Protein AF-A0A969NAQ7-F1 (afdb_monomer)

Mean predicted aligned error: 9.36 Å

Secondary structure (DSSP, 8-state):
-HHHHHHHHHHHHHHHHHHHHHHHHHHHHHHHHTTSS-HHHHHHHHHHHHHHTTT-TTHHHHHHHHHHHHHHHHHHHHHHHHHHHHHHHHHHHHHHHHHHHHHHHHHHHSTTTGGG--HHHHHHHHHHHHHHHHHHHHHHHHHHHHH-GGGHHHHHHHHHHHHHHHHHHHHHHTTSTTTHHHHHHHHHHHHHHHHHHHHHHHHHHHHHHHHHHHHHHHHHHHHHHHHHHHHHHHHHHHHHHHHHHHHHHHHHHHHHHHHHHHHHHHHHHHHHHT--

Sequence (276 aa):
LTNKLNQNVENILSTNSKISLVRNITLDIKDYFSGEQNFESVKSDYQHLLDSLEGYENLNELKKIWKDVEKYEEISKANSEIVKEVMDLTDNSILQSNTYITDVSQKLANPATKNSVSTLERLVIIGANINTSANYQIKVLFYRLISDLTTKDVLISFLDKSIQNATTDVERLKNTPFAQLPVIALESNKRIKELATNFIANINETHSIHRDVRNDVSDFILQLNDDNIQSITDNNSALKTYISILLVILIIASVFLVMVNITVSNSITKAFLWSY

pLDDT: mean 87.95, std 10.16, range [47.84, 98.75]

Radius of gyration: 40.29 Å; Cα contacts (8 Å, |Δi|>4): 151; chains: 1; bounding box: 79×33×143 Å

Foldseek 3Di:
DVVLVVVLVVLVVLLVVLLVLLVVLLVQLVCVLVVNHPPVVSVVSLVVSCVSCPPPPPCVLVVVLVVLSVVLVVLVVLLVVLLVLLLVLLVVLLVVLVVLLVVLVVLCPDPVRVVVQDPVSVVVNVVSVVSNVLSVVLNVLLVCCVVDVVSLVVNLVSLVVQLVVLVVVLVVCVPHPCNVSSVSSNVSSVSNNVSSVSSSVSVVSSVVSVVSSVVSSVVVSVVSVVVSVVSVVVSVVVVVVVVVVVVVVVVVVVVVVVVVVVVVVVVVVVVVVVVD

Solvent-accessible surface area (backbone atoms only — not comparable to full-atom values): 14572 Å² total; per-residue (Å²): 112,68,69,61,53,52,51,51,53,52,51,52,53,50,49,53,50,51,53,50,51,55,51,49,50,51,49,43,51,51,34,32,77,69,67,77,43,55,70,70,58,44,51,51,54,47,49,54,48,52,65,76,44,67,89,53,90,74,54,62,62,58,53,50,44,49,51,46,54,54,50,43,51,55,48,52,52,53,43,54,51,44,53,50,51,46,51,52,50,33,51,52,52,32,50,55,24,51,52,53,40,48,54,53,50,52,34,56,71,34,83,93,40,31,86,73,61,49,73,63,60,59,52,46,40,56,53,28,52,51,50,30,54,48,34,53,49,48,52,54,39,51,58,43,31,77,79,36,70,83,40,46,64,61,42,54,53,52,37,52,52,51,32,53,50,21,53,52,41,27,69,75,26,60,93,44,100,58,24,62,59,28,47,55,52,26,54,47,37,48,51,44,47,51,45,52,51,51,45,54,51,47,55,54,50,47,55,48,42,58,49,49,41,52,49,53,52,51,53,50,52,49,50,56,50,50,55,49,52,48,54,51,48,57,54,46,53,53,50,53,51,52,52,52,52,52,52,52,51,51,52,52,52,51,53,49,52,52,52,50,51,52,52,52,53,51,50,52,52,53,54,54,66,70,75,110

Nearest PDB structures (foldseek):
  2yfb-assembly1_A  TM=5.208E-01  e=1.974E-03  Pseudomonas putida KT2440
  6ixf-assembly1_A  TM=3.237E-01  e=3.972E-01  Homo sapiens
  6ixe-assembly1_A  TM=2.599E-01  e=8.475E-01  Homo sapiens

Structure (mmCIF, N/CA/C/O backbone):
data_AF-A0A969NAQ7-F1
#
_entry.id   AF-A0A969NAQ7-F1
#
loop_
_atom_site.group_PDB
_atom_site.id
_atom_site.type_symbol
_atom_site.label_atom_id
_atom_site.label_alt_id
_atom_site.label_comp_id
_atom_site.label_asym_id
_atom_site.label_entity_id
_atom_site.label_seq_id
_atom_site.pdbx_PDB_ins_code
_atom_site.Cartn_x
_atom_site.Cartn_y
_atom_site.Cartn_z
_atom_site.occupancy
_atom_site.B_iso_or_equiv
_atom_site.auth_seq_id
_atom_site.auth_comp_id
_atom_site.auth_asym_id
_atom_site.auth_atom_id
_atom_site.pdbx_PDB_model_num
ATOM 1 N N . LEU A 1 1 ? 31.034 1.123 -49.992 1.00 61.66 1 LEU A N 1
ATOM 2 C CA . LEU A 1 1 ? 29.614 1.532 -49.899 1.00 61.66 1 LEU A CA 1
ATOM 3 C C . LEU A 1 1 ? 28.775 0.437 -49.235 1.00 61.66 1 LEU A C 1
ATOM 5 O O . LEU A 1 1 ? 28.180 0.712 -48.206 1.00 61.66 1 LEU A O 1
ATOM 9 N N . THR A 1 2 ? 28.819 -0.801 -49.743 1.00 70.94 2 THR A N 1
ATOM 10 C CA . THR A 1 2 ? 28.065 -1.965 -49.230 1.00 70.94 2 THR A CA 1
ATOM 11 C C . THR A 1 2 ? 28.271 -2.239 -47.735 1.00 70.94 2 THR A C 1
ATOM 13 O O . THR A 1 2 ? 27.292 -2.354 -47.014 1.00 70.94 2 THR A O 1
ATOM 16 N N . ASN A 1 3 ? 29.513 -2.220 -47.230 1.00 74.44 3 ASN A N 1
ATOM 17 C CA . ASN A 1 3 ? 29.773 -2.472 -45.801 1.00 74.44 3 ASN A CA 1
ATOM 18 C C . ASN A 1 3 ? 29.149 -1.419 -44.868 1.00 74.44 3 ASN A C 1
ATOM 20 O O . ASN A 1 3 ? 28.628 -1.779 -43.823 1.00 74.44 3 ASN A O 1
ATOM 24 N N . LYS A 1 4 ? 29.143 -0.134 -45.256 1.00 69.31 4 LYS A N 1
ATOM 25 C CA . LYS A 1 4 ? 28.512 0.938 -44.459 1.00 69.31 4 LYS A CA 1
ATOM 26 C C . LYS A 1 4 ? 26.984 0.859 -44.503 1.00 69.31 4 LYS A C 1
ATOM 28 O O . LYS A 1 4 ? 26.329 1.137 -43.510 1.00 69.31 4 LYS A O 1
ATOM 33 N N . LEU A 1 5 ? 26.418 0.465 -45.646 1.00 69.62 5 LEU A N 1
ATOM 34 C CA . LEU A 1 5 ? 24.974 0.265 -45.777 1.00 69.62 5 LEU A CA 1
ATOM 35 C C . LEU A 1 5 ? 24.499 -0.915 -44.914 1.00 69.62 5 LEU A C 1
ATOM 37 O O . LEU A 1 5 ? 23.508 -0.782 -44.204 1.00 69.62 5 LEU A O 1
ATOM 41 N N . ASN A 1 6 ? 25.239 -2.028 -44.931 1.00 75.25 6 ASN A N 1
ATOM 42 C CA . ASN A 1 6 ? 24.950 -3.193 -44.093 1.00 75.25 6 ASN A CA 1
ATOM 43 C C . ASN A 1 6 ? 25.049 -2.842 -42.604 1.00 75.25 6 ASN A C 1
ATOM 45 O O . ASN A 1 6 ? 24.130 -3.143 -41.852 1.00 75.25 6 ASN A O 1
ATOM 49 N N . GLN A 1 7 ? 26.089 -2.102 -42.209 1.00 75.06 7 GLN A N 1
ATOM 50 C CA . GLN A 1 7 ? 26.257 -1.625 -40.835 1.00 75.06 7 GLN A CA 1
ATOM 51 C C . GLN A 1 7 ? 25.093 -0.726 -40.376 1.00 75.06 7 GLN A C 1
ATOM 53 O O . GLN A 1 7 ? 24.630 -0.846 -39.246 1.00 75.06 7 GLN A O 1
ATOM 58 N N . ASN A 1 8 ? 24.559 0.137 -41.249 1.00 71.44 8 ASN A N 1
ATOM 59 C CA . ASN A 1 8 ? 23.384 0.955 -40.923 1.00 71.44 8 ASN A CA 1
ATOM 60 C C . ASN A 1 8 ? 22.125 0.112 -40.701 1.00 71.44 8 ASN A C 1
ATOM 62 O O . ASN A 1 8 ? 21.364 0.383 -39.774 1.00 71.44 8 ASN A O 1
ATOM 66 N N . VAL A 1 9 ? 21.889 -0.892 -41.551 1.00 75.38 9 VAL A N 1
ATOM 67 C CA . VAL A 1 9 ? 20.737 -1.795 -41.408 1.00 75.38 9 VAL A CA 1
ATOM 68 C C . VAL A 1 9 ? 20.849 -2.600 -40.113 1.00 75.38 9 VAL A C 1
ATOM 70 O O . VAL A 1 9 ? 19.874 -2.691 -39.373 1.00 75.38 9 VAL A O 1
ATOM 73 N N . GLU A 1 10 ? 22.036 -3.122 -39.801 1.00 79.81 10 GLU A N 1
ATOM 74 C CA . GLU A 1 10 ? 22.308 -3.840 -38.549 1.00 79.81 10 GLU A CA 1
ATOM 75 C C . GLU A 1 10 ? 22.090 -2.952 -37.316 1.00 79.81 10 GLU A C 1
ATOM 77 O O . GLU A 1 10 ? 21.427 -3.377 -36.369 1.00 79.81 10 GLU A O 1
ATOM 82 N N . ASN A 1 11 ? 22.551 -1.697 -37.350 1.00 75.69 11 ASN A N 1
ATOM 83 C CA . ASN A 1 11 ? 22.323 -0.734 -36.271 1.00 75.69 11 ASN A CA 1
ATOM 84 C C . ASN A 1 11 ? 20.827 -0.453 -36.057 1.00 75.69 11 ASN A C 1
ATOM 86 O O . ASN A 1 11 ? 20.360 -0.489 -34.922 1.00 75.69 11 ASN A O 1
ATOM 90 N N . ILE A 1 12 ? 20.056 -0.237 -37.131 1.00 75.88 12 ILE A N 1
ATOM 91 C CA . ILE A 1 12 ? 18.604 0.005 -37.043 1.00 75.88 12 ILE A CA 1
ATOM 92 C C . ILE A 1 12 ? 17.878 -1.207 -36.449 1.00 75.88 12 ILE A C 1
ATOM 94 O O . ILE A 1 12 ? 17.019 -1.050 -35.580 1.00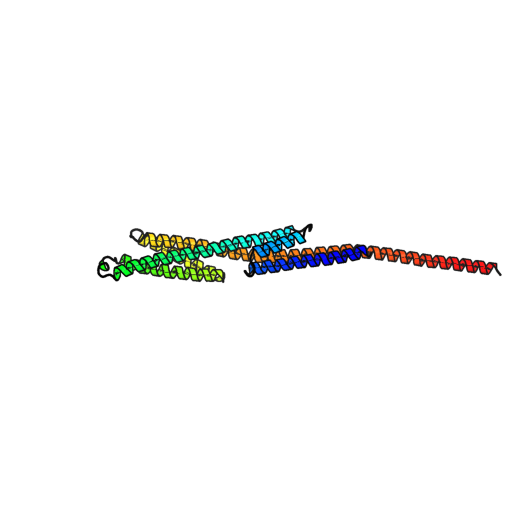 75.88 12 ILE A O 1
ATOM 98 N N . LEU A 1 13 ? 18.206 -2.416 -36.915 1.00 78.94 13 LEU A N 1
ATOM 99 C CA . LEU A 1 13 ? 17.599 -3.649 -36.409 1.00 78.94 13 LEU A CA 1
ATOM 100 C C . LEU A 1 13 ? 17.937 -3.870 -34.930 1.00 78.94 13 LEU A C 1
ATOM 102 O O . LEU A 1 13 ? 17.046 -4.199 -34.147 1.00 78.94 13 LEU A O 1
ATOM 106 N N . SER A 1 14 ? 19.190 -3.623 -34.541 1.00 81.19 14 SER A N 1
ATOM 107 C CA . SER A 1 14 ? 19.638 -3.693 -33.150 1.00 81.19 14 SER A CA 1
ATOM 108 C C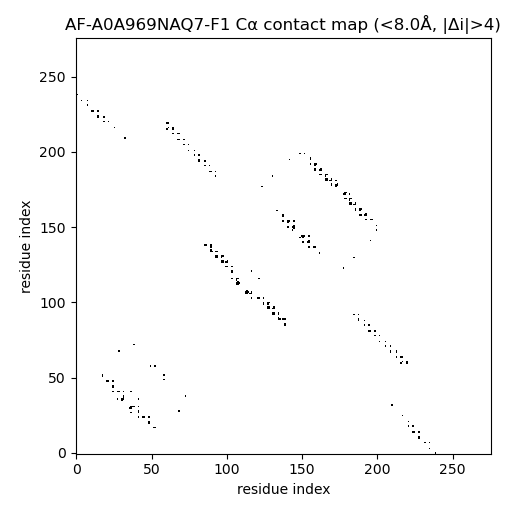 . SER A 1 14 ? 18.878 -2.702 -32.264 1.00 81.19 14 SER A C 1
ATOM 110 O O . SER A 1 14 ? 18.281 -3.108 -31.269 1.00 81.19 14 SER A O 1
ATOM 112 N N . THR A 1 15 ? 18.792 -1.424 -32.648 1.00 78.62 15 THR A N 1
ATOM 113 C CA . THR A 1 15 ? 18.071 -0.411 -31.861 1.00 78.62 15 THR A CA 1
ATOM 114 C C . THR A 1 15 ? 16.578 -0.715 -31.751 1.00 78.62 15 THR A C 1
ATOM 116 O O . THR A 1 15 ? 16.016 -0.630 -30.661 1.00 78.62 15 THR A O 1
ATOM 119 N N . ASN A 1 16 ? 15.929 -1.150 -32.835 1.00 80.56 16 ASN A N 1
ATOM 120 C CA . ASN A 1 16 ? 14.521 -1.552 -32.788 1.00 80.56 16 ASN A CA 1
ATOM 121 C C . ASN A 1 16 ? 14.292 -2.746 -31.852 1.00 80.56 16 ASN A C 1
ATOM 123 O O . ASN A 1 16 ? 13.307 -2.763 -31.114 1.00 80.56 16 ASN A O 1
ATOM 127 N N . SER A 1 17 ? 15.212 -3.717 -31.843 1.00 85.19 17 SER A N 1
ATOM 128 C CA . SER A 1 17 ? 15.178 -4.830 -30.892 1.00 85.19 17 SER A CA 1
ATOM 129 C C . SER A 1 17 ? 15.286 -4.328 -29.450 1.00 85.19 17 SER A C 1
ATOM 131 O O . SER A 1 17 ? 14.475 -4.710 -28.610 1.00 85.19 17 SER A O 1
ATOM 133 N N . LYS A 1 18 ? 16.223 -3.414 -29.164 1.00 83.31 18 LYS A N 1
ATOM 134 C CA . LYS A 1 18 ? 16.395 -2.808 -27.831 1.00 83.31 18 LYS A CA 1
ATOM 135 C C . LYS A 1 18 ? 15.148 -2.049 -27.378 1.00 83.31 18 LYS A C 1
ATOM 137 O O . LYS A 1 18 ? 14.664 -2.278 -26.276 1.00 83.31 18 LYS A O 1
ATOM 142 N N . ILE A 1 19 ? 14.577 -1.213 -28.248 1.00 82.19 19 ILE A N 1
ATOM 143 C CA . ILE A 1 19 ? 13.323 -0.494 -27.977 1.00 82.19 19 ILE A CA 1
ATOM 144 C C . ILE A 1 19 ? 12.187 -1.481 -27.682 1.00 82.19 19 ILE A C 1
ATOM 146 O O . ILE A 1 19 ? 11.386 -1.238 -26.782 1.00 82.19 19 ILE A O 1
ATOM 150 N N . SER A 1 20 ? 12.104 -2.595 -28.415 1.00 85.19 20 SER A N 1
ATOM 151 C CA . SER A 1 20 ? 11.091 -3.622 -28.157 1.00 85.19 20 SER A CA 1
ATOM 152 C C . SER A 1 20 ? 11.262 -4.266 -26.781 1.00 85.19 20 SER A C 1
ATOM 154 O O . SER A 1 20 ? 10.270 -4.437 -26.081 1.00 85.19 20 SER A O 1
ATOM 156 N N . LEU A 1 21 ? 12.492 -4.590 -26.375 1.00 86.00 21 LEU A N 1
ATOM 157 C CA . LEU A 1 21 ? 12.766 -5.160 -25.051 1.00 86.00 21 LEU A CA 1
ATOM 158 C C . LEU A 1 21 ? 12.404 -4.176 -23.929 1.00 86.00 21 LEU A C 1
ATOM 160 O O . LEU A 1 21 ? 11.748 -4.555 -22.964 1.00 86.00 21 LEU A O 1
ATOM 164 N N . VAL A 1 22 ? 12.749 -2.896 -24.096 1.00 84.94 22 VAL A N 1
ATOM 165 C CA . VAL A 1 22 ? 12.389 -1.823 -23.152 1.00 84.94 22 VAL A CA 1
ATOM 166 C C . VAL A 1 22 ? 10.870 -1.658 -23.047 1.00 84.94 22 VAL A C 1
ATOM 168 O O . VAL A 1 22 ? 10.326 -1.486 -21.958 1.00 84.94 22 VAL A O 1
ATOM 171 N N . ARG A 1 23 ? 10.150 -1.735 -24.170 1.00 84.06 23 ARG A N 1
ATOM 172 C CA . ARG A 1 23 ? 8.681 -1.685 -24.166 1.00 84.06 23 ARG A CA 1
ATOM 173 C C . ARG A 1 23 ? 8.068 -2.883 -23.456 1.00 84.06 23 ARG A C 1
ATOM 175 O O . ARG A 1 23 ? 7.105 -2.688 -22.725 1.00 84.06 23 ARG A O 1
ATOM 182 N N . ASN A 1 24 ? 8.618 -4.079 -23.647 1.00 87.50 24 ASN A N 1
ATOM 183 C CA . ASN A 1 24 ? 8.127 -5.277 -22.972 1.00 87.50 24 ASN A CA 1
ATOM 184 C C . ASN A 1 24 ? 8.288 -5.148 -21.454 1.00 87.50 24 ASN A C 1
ATOM 186 O O . ASN A 1 24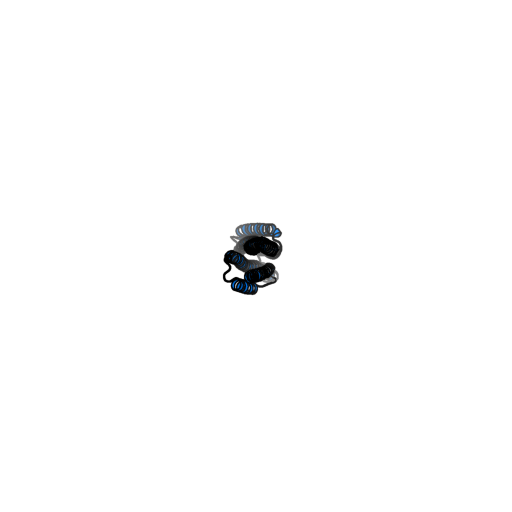 ? 7.283 -5.213 -20.758 1.00 87.50 24 ASN A O 1
ATOM 190 N N . ILE A 1 25 ? 9.481 -4.789 -20.955 1.00 87.44 25 ILE A N 1
ATOM 191 C CA . ILE A 1 25 ? 9.660 -4.609 -19.504 1.00 87.44 25 ILE A CA 1
ATOM 192 C C . ILE A 1 25 ? 8.763 -3.499 -18.941 1.00 87.44 25 ILE A C 1
ATOM 194 O O . ILE A 1 25 ? 8.335 -3.551 -17.796 1.00 87.44 25 ILE A O 1
ATOM 198 N N . THR A 1 26 ? 8.448 -2.479 -19.744 1.00 85.88 26 THR A N 1
ATOM 199 C CA . THR A 1 26 ? 7.529 -1.408 -19.335 1.00 85.88 26 THR A CA 1
ATOM 200 C C . THR A 1 26 ? 6.116 -1.940 -19.121 1.00 85.88 26 THR A C 1
ATOM 202 O O . THR A 1 26 ? 5.427 -1.496 -18.201 1.00 85.88 26 THR A O 1
ATOM 205 N N . LEU A 1 27 ? 5.671 -2.861 -19.980 1.00 85.69 27 LEU A N 1
ATOM 206 C CA . LEU A 1 27 ? 4.389 -3.539 -19.816 1.00 85.69 27 LEU A CA 1
ATOM 207 C C . LEU A 1 27 ? 4.418 -4.416 -18.564 1.00 85.69 27 LEU A C 1
ATOM 209 O O . LEU A 1 27 ? 3.531 -4.267 -17.734 1.00 85.69 27 LEU A O 1
ATOM 213 N N . ASP A 1 28 ? 5.484 -5.189 -18.358 1.00 88.75 28 ASP A N 1
ATOM 214 C CA . ASP A 1 28 ? 5.632 -6.051 -17.179 1.00 88.75 28 ASP A CA 1
ATOM 215 C C . ASP A 1 28 ? 5.633 -5.235 -15.869 1.00 88.75 28 ASP A C 1
ATOM 217 O O . ASP A 1 28 ? 4.947 -5.572 -14.904 1.00 88.75 28 ASP A O 1
ATOM 221 N N . ILE A 1 29 ? 6.335 -4.093 -15.838 1.00 89.25 29 ILE A N 1
ATOM 222 C CA . ILE A 1 29 ? 6.318 -3.158 -14.700 1.00 89.25 29 ILE A CA 1
ATOM 223 C C . ILE A 1 29 ? 4.910 -2.598 -14.476 1.00 89.25 29 ILE A C 1
ATOM 225 O O . ILE A 1 29 ? 4.447 -2.524 -13.337 1.00 89.25 29 ILE A O 1
ATOM 229 N N . LYS A 1 30 ? 4.209 -2.201 -15.545 1.00 89.25 30 LYS A N 1
ATOM 230 C CA . LYS A 1 30 ? 2.833 -1.693 -15.454 1.00 89.25 30 LYS A CA 1
ATOM 231 C C . LYS A 1 30 ? 1.878 -2.761 -14.914 1.00 89.25 30 LYS A C 1
ATOM 233 O O . LYS A 1 30 ? 0.993 -2.439 -14.115 1.00 89.25 30 LYS A O 1
ATOM 238 N N . ASP A 1 31 ? 2.034 -3.997 -15.356 1.00 90.06 31 ASP A N 1
ATOM 239 C CA . ASP A 1 31 ? 1.171 -5.106 -14.973 1.00 90.06 31 ASP A CA 1
ATOM 240 C C . ASP A 1 31 ? 1.472 -5.526 -13.523 1.00 90.06 31 ASP A C 1
ATOM 242 O O . ASP A 1 31 ? 0.549 -5.728 -12.734 1.00 90.06 31 ASP A O 1
ATOM 246 N N . TYR A 1 32 ? 2.736 -5.482 -13.089 1.00 93.81 32 TYR A N 1
ATOM 247 C CA . TYR A 1 32 ? 3.116 -5.608 -11.676 1.00 93.81 32 TYR A CA 1
ATOM 248 C C . TYR A 1 32 ? 2.543 -4.494 -10.789 1.00 93.81 32 TYR A C 1
ATOM 250 O O . TYR A 1 32 ? 1.947 -4.780 -9.751 1.00 93.81 32 TYR A O 1
ATOM 258 N N . PHE A 1 33 ? 2.631 -3.232 -11.210 1.00 90.69 33 PHE A N 1
ATOM 259 C CA . PHE A 1 33 ? 1.992 -2.103 -10.521 1.00 90.69 33 PHE A CA 1
ATOM 260 C C . PHE A 1 33 ? 0.468 -2.250 -10.414 1.00 90.69 33 PHE A C 1
ATOM 262 O O . PHE A 1 33 ? -0.144 -1.741 -9.476 1.00 90.69 33 PHE A O 1
ATOM 269 N N . SER A 1 34 ? -0.149 -2.975 -11.347 1.00 90.12 34 SER A N 1
ATOM 270 C CA . SER A 1 34 ? -1.582 -3.290 -11.334 1.00 90.12 34 SER A CA 1
ATOM 271 C C . SER A 1 34 ? -1.912 -4.554 -10.520 1.00 90.12 34 SER A C 1
ATOM 273 O O . SER A 1 34 ? -3.084 -4.875 -10.336 1.00 90.12 34 SER A O 1
ATOM 275 N N . GLY A 1 35 ? -0.896 -5.260 -10.010 1.00 90.69 35 GLY A N 1
ATOM 276 C CA . GLY A 1 35 ? -1.034 -6.519 -9.274 1.00 90.69 35 GLY A CA 1
ATOM 277 C C . GLY A 1 35 ? -1.283 -7.750 -10.155 1.00 90.69 35 GLY A C 1
ATOM 278 O O . GLY A 1 35 ? -1.634 -8.806 -9.633 1.00 90.69 35 GLY A O 1
ATOM 279 N N . GLU A 1 36 ? -1.121 -7.632 -11.474 1.00 92.62 36 GLU A N 1
ATOM 280 C CA . GLU A 1 36 ? -1.332 -8.712 -12.450 1.00 92.62 36 GLU A CA 1
ATOM 281 C C . GLU A 1 36 ? -0.094 -9.613 -12.601 1.00 92.62 36 GLU A C 1
ATOM 283 O O . GLU A 1 36 ? -0.206 -10.772 -13.003 1.00 92.62 36 GLU A O 1
ATOM 288 N N . GLN A 1 37 ? 1.079 -9.108 -12.213 1.00 91.50 37 GLN A N 1
ATOM 289 C CA . GLN A 1 37 ? 2.354 -9.825 -12.226 1.00 91.50 37 GLN A CA 1
ATOM 290 C C . GLN A 1 37 ? 3.036 -9.738 -10.854 1.00 91.50 37 GLN A C 1
ATOM 292 O O . GLN A 1 37 ? 2.753 -8.842 -10.064 1.00 91.50 37 GLN A O 1
ATOM 297 N N . ASN A 1 38 ? 3.927 -10.685 -10.543 1.00 95.75 38 ASN A N 1
ATOM 298 C CA . ASN A 1 38 ? 4.710 -10.664 -9.305 1.00 95.75 38 ASN A CA 1
ATOM 299 C C . ASN A 1 38 ? 6.098 -10.036 -9.519 1.00 95.75 38 ASN A C 1
ATOM 301 O O . ASN A 1 38 ? 6.660 -10.114 -10.612 1.00 95.75 38 ASN A O 1
ATOM 305 N N . PHE A 1 39 ? 6.660 -9.471 -8.449 1.00 95.69 39 PHE A N 1
ATOM 306 C CA . PHE A 1 39 ? 7.939 -8.757 -8.476 1.00 95.69 39 PHE A CA 1
ATOM 307 C C . PHE A 1 39 ? 9.111 -9.608 -8.989 1.00 95.69 39 PHE A C 1
ATOM 309 O O . PHE A 1 39 ? 9.916 -9.127 -9.782 1.00 95.69 39 PHE A O 1
ATOM 316 N N . GLU A 1 40 ? 9.203 -10.878 -8.582 1.00 97.00 40 GLU A N 1
ATOM 317 C CA . GLU A 1 40 ? 10.321 -11.750 -8.975 1.00 97.00 40 GLU A CA 1
ATOM 318 C C . GLU A 1 40 ? 10.332 -12.044 -10.481 1.00 97.00 40 GLU A C 1
ATOM 320 O O . GLU A 1 40 ? 11.402 -12.121 -11.081 1.00 97.00 40 GLU A O 1
ATOM 325 N N . SER A 1 41 ? 9.157 -12.142 -11.111 1.00 93.69 41 SER A N 1
ATOM 326 C CA . SER A 1 41 ? 9.052 -12.260 -12.569 1.00 93.69 41 SER A CA 1
ATOM 327 C C . SER A 1 41 ? 9.601 -11.013 -13.257 1.00 93.69 41 SER A C 1
ATOM 329 O O . SER A 1 41 ? 10.527 -11.131 -14.052 1.00 93.69 41 SER A O 1
ATOM 331 N N . VAL A 1 42 ? 9.102 -9.824 -12.895 1.00 92.50 42 VAL A N 1
ATOM 332 C CA . VAL A 1 42 ? 9.552 -8.558 -13.504 1.00 92.50 42 VAL A CA 1
ATOM 333 C C . VAL A 1 42 ? 11.048 -8.345 -13.284 1.00 92.50 42 VAL A C 1
ATOM 335 O O . VAL A 1 42 ? 11.757 -7.877 -14.169 1.00 92.50 42 VAL A O 1
ATOM 338 N N . LYS A 1 43 ? 11.563 -8.730 -12.115 1.00 95.19 43 LYS A N 1
ATOM 339 C CA . LYS A 1 43 ? 12.993 -8.683 -11.807 1.00 95.19 43 LYS A CA 1
ATOM 340 C C . LYS A 1 43 ? 13.822 -9.572 -12.723 1.00 95.19 43 LYS A C 1
ATOM 342 O O . LYS A 1 43 ? 14.879 -9.138 -13.177 1.00 95.19 43 LYS A O 1
ATOM 347 N N . SER A 1 44 ? 13.355 -10.787 -13.000 1.00 94.62 44 SER A N 1
ATOM 348 C CA . SER A 1 44 ? 14.007 -11.685 -13.956 1.00 94.62 44 SER A CA 1
ATOM 349 C C . SER A 1 44 ? 14.013 -11.081 -15.362 1.00 94.62 44 SER A C 1
ATOM 351 O O . SER A 1 44 ? 15.055 -11.053 -16.017 1.00 94.62 44 SER A O 1
ATOM 353 N N . ASP A 1 45 ? 12.879 -10.538 -15.809 1.00 90.12 45 ASP A N 1
ATOM 354 C CA . ASP A 1 45 ? 12.744 -9.923 -17.135 1.00 90.12 45 ASP A CA 1
ATOM 355 C C . ASP A 1 45 ? 13.634 -8.674 -17.271 1.00 90.12 45 ASP A C 1
ATOM 357 O O . ASP A 1 45 ? 14.306 -8.470 -18.287 1.00 90.12 45 ASP A O 1
ATOM 361 N N . TYR A 1 46 ? 13.740 -7.877 -16.205 1.00 91.12 46 TYR A N 1
ATOM 362 C CA . TYR A 1 46 ? 14.641 -6.730 -16.134 1.00 91.12 46 TYR A CA 1
ATOM 363 C C . TYR A 1 46 ? 16.122 -7.138 -16.180 1.00 91.12 46 TYR A C 1
ATOM 365 O O . TYR A 1 46 ? 16.924 -6.483 -16.847 1.00 91.12 46 TYR A O 1
ATOM 373 N N . GLN A 1 47 ? 16.508 -8.231 -15.517 1.00 92.44 47 GLN A N 1
ATOM 374 C CA . GLN A 1 47 ? 17.877 -8.755 -15.594 1.00 92.44 47 GLN A CA 1
ATOM 375 C C . GLN A 1 47 ? 18.225 -9.194 -17.021 1.00 92.44 47 GLN A C 1
ATOM 377 O O . GLN A 1 47 ? 19.266 -8.799 -17.542 1.00 92.44 47 GLN A O 1
ATOM 382 N N . HIS A 1 48 ? 17.319 -9.905 -17.696 1.00 89.50 48 HIS A N 1
ATOM 383 C CA . HIS A 1 48 ? 17.500 -10.272 -19.102 1.00 89.50 48 HIS A CA 1
ATOM 384 C C . HIS A 1 48 ? 17.617 -9.055 -20.029 1.00 89.50 48 HIS A C 1
ATOM 386 O O . HIS A 1 48 ? 18.397 -9.078 -20.988 1.00 89.50 48 HIS A O 1
ATOM 392 N N . LEU A 1 49 ? 16.876 -7.978 -19.746 1.00 88.06 49 LEU A N 1
ATOM 393 C CA . LEU A 1 49 ? 17.033 -6.710 -20.453 1.00 88.06 49 LEU A CA 1
ATOM 394 C C . LEU A 1 49 ? 18.433 -6.122 -20.245 1.00 88.06 49 LEU A C 1
ATOM 396 O O . LEU A 1 49 ? 19.059 -5.719 -21.223 1.00 88.06 49 LEU A O 1
ATOM 400 N N . LEU A 1 50 ? 18.928 -6.071 -19.004 1.00 86.88 50 LEU A N 1
ATOM 401 C CA . LEU A 1 50 ? 20.263 -5.544 -18.712 1.00 86.88 50 LEU A CA 1
ATOM 402 C C . LEU A 1 50 ? 21.360 -6.331 -19.433 1.00 86.88 50 LEU A C 1
ATOM 404 O O . LEU A 1 50 ? 22.230 -5.714 -20.045 1.00 86.88 50 LEU A O 1
ATOM 408 N N . ASP A 1 51 ? 21.277 -7.662 -19.423 1.00 87.75 51 ASP A N 1
ATOM 409 C CA . ASP A 1 51 ? 22.218 -8.533 -20.135 1.00 87.75 51 ASP A CA 1
ATOM 410 C C . ASP A 1 51 ? 22.172 -8.277 -21.652 1.00 87.75 51 ASP A C 1
ATOM 412 O O . ASP A 1 51 ? 23.200 -8.198 -22.323 1.00 87.75 51 ASP A O 1
ATOM 416 N N . SER A 1 52 ? 20.974 -8.059 -22.204 1.00 83.94 52 SER A N 1
ATOM 417 C CA . SER A 1 52 ? 20.777 -7.754 -23.631 1.00 83.94 52 SER A CA 1
ATOM 418 C C . SER A 1 52 ? 21.265 -6.357 -24.037 1.00 83.94 52 SER A C 1
ATOM 420 O O . SER A 1 52 ? 21.425 -6.070 -25.227 1.00 83.94 52 SER A O 1
ATOM 422 N N . LEU A 1 53 ? 21.474 -5.468 -23.064 1.00 81.62 53 LEU A N 1
ATOM 423 C CA . LEU A 1 53 ? 21.949 -4.100 -23.256 1.00 81.62 53 LEU A CA 1
ATOM 424 C C . LEU A 1 53 ? 23.406 -3.907 -22.815 1.00 81.62 53 LEU A C 1
ATOM 426 O O . LEU A 1 53 ? 23.859 -2.763 -22.703 1.00 81.62 53 LEU A O 1
ATOM 430 N N . GLU A 1 54 ? 24.152 -4.992 -22.589 1.00 78.00 54 GLU A N 1
ATOM 431 C CA . GLU A 1 54 ? 25.562 -4.927 -22.212 1.00 78.00 54 GLU A CA 1
ATOM 432 C C . GLU A 1 54 ? 26.358 -4.029 -23.184 1.00 78.00 54 GLU A C 1
ATOM 434 O O . GLU A 1 54 ? 26.264 -4.142 -24.409 1.00 78.00 54 GLU A O 1
ATOM 439 N N . GLY A 1 55 ? 27.116 -3.078 -22.628 1.00 74.50 55 GLY A N 1
ATOM 440 C CA . GLY A 1 55 ? 27.908 -2.112 -23.398 1.00 74.50 55 GLY A CA 1
ATOM 441 C C . GLY A 1 55 ? 27.157 -0.870 -23.898 1.00 74.50 55 GLY A C 1
ATOM 442 O O . GLY A 1 55 ? 27.762 -0.053 -24.589 1.00 74.50 55 GLY A O 1
ATOM 443 N N . TYR A 1 56 ? 25.876 -0.685 -23.561 1.00 76.19 56 TYR A N 1
ATOM 444 C CA . TYR A 1 56 ? 25.175 0.579 -23.814 1.00 76.19 56 TYR A CA 1
ATOM 445 C C . TYR A 1 56 ? 25.589 1.654 -22.788 1.00 76.19 56 TYR A C 1
ATOM 447 O O . TYR A 1 56 ? 25.596 1.396 -21.585 1.00 76.19 56 TYR A O 1
ATOM 455 N N . GLU A 1 57 ? 25.951 2.859 -23.245 1.00 73.06 57 GLU A N 1
ATOM 456 C CA . GLU A 1 57 ? 26.499 3.917 -22.371 1.00 73.06 57 GLU A CA 1
ATOM 457 C C . GLU A 1 57 ? 25.473 4.464 -21.359 1.00 73.06 57 GLU A C 1
ATOM 459 O O . GLU A 1 57 ? 25.845 4.797 -20.233 1.00 73.06 57 GLU A O 1
ATOM 464 N N . ASN A 1 58 ? 24.179 4.458 -21.697 1.00 72.50 58 ASN A N 1
ATOM 465 C CA . ASN A 1 58 ? 23.107 5.059 -20.890 1.00 72.50 58 ASN A CA 1
ATOM 466 C C . ASN A 1 58 ? 22.286 4.017 -20.103 1.00 72.50 58 ASN A C 1
ATOM 468 O O . ASN A 1 58 ? 21.060 4.026 -20.080 1.00 72.50 58 ASN A O 1
ATOM 472 N N . LEU A 1 59 ? 22.950 3.056 -19.452 1.00 82.31 59 LEU A N 1
ATOM 473 C CA . LEU A 1 59 ? 22.267 2.089 -18.570 1.00 82.31 59 LEU A CA 1
ATOM 474 C C . LEU A 1 59 ? 21.838 2.688 -17.218 1.00 82.31 59 LEU A C 1
ATOM 476 O O . LEU A 1 59 ? 21.171 2.018 -16.426 1.00 82.31 59 LEU A O 1
ATOM 480 N N . ASN A 1 60 ? 22.253 3.915 -16.904 1.00 85.44 60 ASN A N 1
ATOM 481 C CA . ASN A 1 60 ? 21.998 4.529 -15.601 1.00 85.44 60 ASN A CA 1
ATOM 482 C C . ASN A 1 60 ? 20.524 4.909 -15.425 1.00 85.44 60 ASN A C 1
ATOM 484 O O . ASN A 1 60 ? 19.984 4.761 -14.330 1.00 85.44 60 ASN A O 1
ATOM 488 N N . GLU A 1 61 ? 19.873 5.326 -16.504 1.00 82.69 61 GLU A N 1
ATOM 489 C CA . GLU A 1 61 ? 18.458 5.670 -16.582 1.00 82.69 61 GLU A CA 1
ATOM 490 C C . GLU A 1 61 ? 17.591 4.439 -16.286 1.00 82.69 61 GLU A C 1
ATOM 492 O O . GLU A 1 61 ? 16.720 4.485 -15.420 1.00 82.69 61 GLU A O 1
ATOM 497 N N . LEU A 1 62 ? 17.907 3.291 -16.898 1.00 85.25 62 LEU A N 1
ATOM 498 C CA . LEU A 1 62 ? 17.239 2.018 -16.599 1.00 85.25 62 LEU A CA 1
ATOM 499 C C . LEU A 1 62 ? 17.448 1.574 -15.148 1.00 85.25 62 LEU A C 1
ATOM 501 O O . LEU A 1 62 ? 16.503 1.144 -14.489 1.00 85.25 62 LEU A O 1
ATOM 505 N N . LYS A 1 63 ? 18.664 1.734 -14.615 1.00 89.50 63 LYS A N 1
ATOM 506 C CA . LYS A 1 63 ? 18.948 1.436 -13.203 1.00 89.50 63 LYS A CA 1
ATOM 507 C C . LYS A 1 63 ? 18.179 2.346 -12.250 1.00 89.50 63 LYS A C 1
ATOM 509 O O . LYS A 1 63 ? 17.833 1.901 -11.159 1.00 89.50 63 LYS A O 1
ATOM 514 N N . LYS A 1 64 ? 17.934 3.603 -12.625 1.00 91.19 64 LYS A N 1
ATOM 515 C CA . LYS A 1 64 ? 17.097 4.527 -11.853 1.00 91.19 64 LYS A CA 1
ATOM 516 C C . LYS A 1 64 ? 15.644 4.046 -11.845 1.00 91.19 64 LYS A C 1
ATOM 518 O O . LYS A 1 64 ? 15.106 3.856 -10.761 1.00 91.19 64 LYS A O 1
ATOM 523 N N . ILE A 1 65 ? 15.078 3.744 -13.017 1.00 89.00 65 ILE A N 1
ATOM 524 C CA . ILE A 1 65 ? 13.724 3.181 -13.148 1.00 89.00 65 ILE A CA 1
ATOM 525 C C . ILE A 1 65 ? 13.573 1.935 -12.269 1.00 89.00 65 ILE A C 1
ATOM 527 O O . ILE A 1 65 ? 12.608 1.810 -11.521 1.00 89.00 65 ILE A O 1
ATOM 531 N N . TRP A 1 66 ? 14.552 1.029 -12.308 1.00 93.75 66 TRP A N 1
ATOM 532 C CA . TRP A 1 66 ? 14.513 -0.189 -11.505 1.00 93.75 66 TRP A CA 1
ATOM 533 C C . TRP A 1 66 ? 14.532 0.070 -9.999 1.00 93.75 66 TRP A C 1
ATOM 535 O O . TRP A 1 66 ? 13.778 -0.563 -9.266 1.00 93.75 66 TRP A O 1
ATOM 545 N N . LYS A 1 67 ? 15.331 1.032 -9.526 1.00 95.69 67 LYS A N 1
ATOM 546 C CA . LYS A 1 67 ? 15.322 1.426 -8.108 1.00 95.69 67 LYS A CA 1
ATOM 547 C C . LYS A 1 67 ? 13.955 1.933 -7.661 1.00 95.69 67 LYS A C 1
ATOM 549 O O . LYS A 1 67 ? 13.547 1.656 -6.537 1.00 95.69 67 LYS A O 1
ATOM 554 N N . ASP A 1 68 ? 13.246 2.650 -8.527 1.00 93.38 68 ASP A N 1
ATOM 555 C CA . ASP A 1 68 ? 11.893 3.112 -8.222 1.00 93.38 68 ASP A CA 1
ATOM 556 C C . ASP A 1 68 ? 10.903 1.933 -8.152 1.00 93.38 68 ASP A C 1
ATOM 558 O O . ASP A 1 68 ? 10.044 1.904 -7.270 1.00 93.38 68 ASP A O 1
ATOM 562 N N . VAL A 1 69 ? 11.070 0.908 -8.998 1.00 94.00 69 VAL A N 1
ATOM 563 C CA . VAL A 1 69 ? 10.301 -0.352 -8.921 1.00 94.00 69 VAL A CA 1
ATOM 564 C C . VAL A 1 69 ? 10.614 -1.133 -7.636 1.00 94.00 69 VAL A C 1
ATOM 566 O O . VAL A 1 69 ? 9.694 -1.607 -6.971 1.00 94.00 69 VAL A O 1
ATOM 569 N N . GLU A 1 70 ? 11.883 -1.236 -7.235 1.00 96.69 70 GLU A N 1
ATOM 570 C CA . GLU A 1 70 ? 12.282 -1.857 -5.960 1.00 96.69 70 GLU A CA 1
ATOM 571 C C . GLU A 1 70 ? 11.676 -1.117 -4.764 1.00 96.69 70 GLU A C 1
ATOM 573 O O . GLU A 1 70 ? 11.141 -1.733 -3.843 1.00 96.69 70 GLU A O 1
ATOM 578 N N . LYS A 1 71 ? 11.688 0.216 -4.805 1.00 97.38 71 LYS A N 1
ATOM 579 C CA . LYS A 1 71 ? 11.077 1.037 -3.763 1.00 97.38 71 LYS A CA 1
ATOM 580 C C . LYS A 1 71 ? 9.559 0.859 -3.699 1.00 97.38 71 LYS A C 1
ATOM 582 O O . LYS A 1 71 ? 8.993 0.818 -2.607 1.00 97.38 71 LYS A O 1
ATOM 587 N N . TYR A 1 72 ? 8.892 0.716 -4.844 1.00 95.94 72 TYR A N 1
ATOM 588 C CA . TYR A 1 72 ? 7.473 0.363 -4.878 1.00 95.94 72 TYR A CA 1
ATOM 589 C C . TYR A 1 72 ? 7.207 -0.981 -4.180 1.00 95.94 72 TYR A C 1
ATOM 591 O O . TYR A 1 72 ? 6.275 -1.070 -3.381 1.00 95.94 72 TYR A O 1
ATOM 599 N N . GLU A 1 73 ? 8.038 -2.002 -4.415 1.00 96.75 73 GLU A N 1
ATOM 600 C CA . GLU A 1 73 ? 7.919 -3.311 -3.755 1.00 96.75 73 GLU A CA 1
ATOM 601 C C . GLU A 1 73 ? 8.072 -3.208 -2.230 1.00 96.75 73 GLU A C 1
ATOM 603 O O . GLU A 1 73 ? 7.294 -3.806 -1.481 1.00 96.75 73 GLU A O 1
ATOM 608 N N . GLU A 1 74 ? 9.042 -2.427 -1.751 1.00 97.81 74 GLU A N 1
ATOM 609 C CA . GLU A 1 74 ? 9.224 -2.168 -0.317 1.00 97.81 74 GLU A CA 1
ATOM 610 C C . GLU A 1 74 ? 7.980 -1.516 0.301 1.00 97.81 74 GLU A C 1
ATOM 612 O O . GLU A 1 74 ? 7.484 -1.968 1.339 1.00 97.81 74 GLU A O 1
ATOM 617 N N . ILE A 1 75 ? 7.429 -0.495 -0.363 1.00 97.69 75 ILE A N 1
ATOM 618 C CA . ILE A 1 75 ? 6.215 0.193 0.089 1.00 97.69 75 ILE A CA 1
ATOM 619 C C . ILE A 1 75 ? 5.002 -0.747 0.056 1.00 97.69 75 ILE A C 1
ATOM 621 O O . ILE A 1 75 ? 4.187 -0.736 0.981 1.00 97.69 75 ILE A O 1
ATOM 625 N N . SER A 1 76 ? 4.881 -1.581 -0.977 1.00 95.69 76 SER A N 1
ATOM 626 C CA . SER A 1 76 ? 3.805 -2.568 -1.117 1.00 95.69 76 SER A CA 1
ATOM 627 C C . SER A 1 76 ? 3.807 -3.567 0.046 1.00 95.69 76 SER A C 1
ATOM 629 O O . SER A 1 76 ? 2.776 -3.783 0.694 1.00 95.69 76 SER A O 1
ATOM 631 N N . LYS A 1 77 ? 4.984 -4.098 0.402 1.00 97.12 77 LYS A N 1
ATOM 632 C CA . LYS A 1 77 ? 5.164 -4.968 1.575 1.00 97.12 77 LYS A CA 1
ATOM 633 C C . LYS A 1 77 ? 4.800 -4.258 2.877 1.00 97.12 77 LYS A C 1
ATOM 635 O O . LYS A 1 77 ? 4.000 -4.789 3.648 1.00 97.12 77 LYS A O 1
ATOM 640 N N . ALA A 1 78 ? 5.307 -3.042 3.087 1.00 97.94 78 ALA A N 1
ATOM 641 C CA . ALA A 1 78 ? 4.986 -2.247 4.272 1.00 97.94 78 ALA A CA 1
ATOM 642 C C . ALA A 1 78 ? 3.473 -1.979 4.392 1.00 97.94 78 ALA A C 1
ATOM 644 O O . ALA A 1 78 ? 2.895 -2.090 5.472 1.00 97.94 78 ALA A O 1
ATOM 645 N N . ASN A 1 79 ? 2.797 -1.694 3.278 1.00 97.94 79 ASN A N 1
ATOM 646 C CA . ASN A 1 79 ? 1.346 -1.528 3.244 1.00 97.94 79 ASN A CA 1
ATOM 647 C C . ASN A 1 79 ? 0.602 -2.815 3.611 1.00 97.94 79 ASN A C 1
ATOM 649 O O . ASN A 1 79 ? -0.370 -2.753 4.364 1.00 97.94 79 ASN A O 1
ATOM 653 N N . SER A 1 80 ? 1.057 -3.978 3.139 1.00 97.19 80 SER A N 1
ATOM 654 C CA . SER A 1 80 ? 0.476 -5.265 3.537 1.00 97.19 80 SER A CA 1
ATOM 655 C C . SER A 1 80 ? 0.608 -5.515 5.045 1.00 97.19 80 SER A C 1
ATOM 657 O O . SER A 1 80 ? -0.321 -6.037 5.666 1.00 97.19 80 SER A O 1
ATOM 659 N N . GLU A 1 81 ? 1.738 -5.143 5.647 1.00 98.50 81 GLU A N 1
ATOM 660 C CA . GLU A 1 81 ? 1.950 -5.251 7.096 1.00 98.50 81 GLU A CA 1
ATOM 661 C C . GLU A 1 81 ? 1.044 -4.294 7.874 1.00 98.50 81 GLU A C 1
ATOM 663 O O . GLU A 1 81 ? 0.394 -4.714 8.832 1.00 98.50 81 GLU A O 1
ATOM 668 N N . ILE A 1 82 ? 0.916 -3.045 7.414 1.00 98.69 82 ILE A N 1
ATOM 669 C CA . ILE A 1 82 ? -0.006 -2.062 7.992 1.00 98.69 82 ILE A CA 1
ATOM 670 C C . ILE A 1 82 ? -1.447 -2.590 7.975 1.00 98.69 82 ILE A C 1
ATOM 672 O O . ILE A 1 82 ? -2.143 -2.512 8.989 1.00 98.69 82 ILE A O 1
ATOM 676 N N . VAL A 1 83 ? -1.903 -3.140 6.842 1.00 98.50 83 VAL A N 1
ATOM 677 C CA . VAL A 1 83 ? -3.256 -3.706 6.717 1.00 98.50 83 VAL A CA 1
ATOM 678 C C . VAL A 1 83 ? -3.467 -4.795 7.761 1.00 98.50 83 VAL A C 1
ATOM 680 O O . VAL A 1 83 ? -4.467 -4.767 8.478 1.00 98.50 83 VAL A O 1
ATOM 683 N N . LYS A 1 84 ? -2.517 -5.725 7.879 1.00 98.56 84 LYS A N 1
ATOM 684 C CA . LYS A 1 84 ? -2.582 -6.802 8.866 1.00 98.56 84 LYS A CA 1
ATOM 685 C C . LYS A 1 84 ? -2.647 -6.255 10.294 1.00 98.56 84 LYS A C 1
ATOM 687 O O . LYS A 1 84 ? -3.535 -6.648 11.043 1.00 98.56 84 LYS A O 1
ATOM 692 N N . GLU A 1 85 ? -1.770 -5.318 10.651 1.00 98.62 85 GLU A N 1
ATOM 693 C CA . GLU A 1 85 ? -1.715 -4.752 12.003 1.00 98.62 85 GLU A CA 1
ATOM 694 C C . GLU A 1 85 ? -3.019 -4.021 12.374 1.00 98.62 85 GLU A C 1
ATOM 696 O O . GLU A 1 85 ? -3.530 -4.186 13.481 1.00 98.62 85 GLU A O 1
ATOM 701 N N . VAL A 1 86 ? -3.622 -3.272 11.442 1.00 98.62 86 VAL A N 1
ATOM 702 C CA . VAL A 1 86 ? -4.931 -2.632 11.668 1.00 98.62 86 VAL A CA 1
ATOM 703 C C . VAL A 1 86 ? -6.031 -3.673 11.910 1.00 98.62 86 VAL A C 1
ATOM 705 O O . VAL A 1 86 ? -6.865 -3.493 12.806 1.00 98.62 86 VAL A O 1
ATOM 708 N N . MET A 1 87 ? -6.047 -4.770 11.148 1.00 98.44 87 MET A N 1
ATOM 709 C CA . MET A 1 87 ? -7.023 -5.845 11.355 1.00 98.44 87 MET A CA 1
ATOM 710 C C . MET A 1 87 ? -6.819 -6.527 12.711 1.00 98.44 87 MET A C 1
ATOM 712 O O . MET A 1 87 ? -7.783 -6.667 13.459 1.00 98.44 87 MET A O 1
ATOM 716 N N . ASP A 1 88 ? -5.577 -6.835 13.081 1.00 98.50 88 ASP A N 1
ATOM 717 C CA . ASP A 1 88 ? -5.254 -7.462 14.365 1.00 98.50 88 ASP A CA 1
ATOM 718 C C . ASP A 1 88 ? -5.647 -6.561 15.553 1.00 98.50 88 ASP A C 1
ATOM 720 O O . ASP A 1 88 ? -6.256 -7.026 16.520 1.00 98.50 88 ASP A O 1
ATOM 724 N N . LEU A 1 89 ? -5.365 -5.253 15.492 1.00 98.38 89 LEU A N 1
ATOM 725 C CA . LEU A 1 89 ? -5.736 -4.296 16.547 1.00 98.38 89 LEU A CA 1
ATOM 726 C C . LEU A 1 89 ? -7.255 -4.172 16.716 1.00 98.38 89 LEU A C 1
ATOM 728 O O . LEU A 1 89 ? -7.762 -4.140 17.845 1.00 98.38 89 LEU A O 1
ATOM 732 N N . THR A 1 90 ? -7.990 -4.118 15.604 1.00 98.38 90 THR A N 1
ATOM 733 C CA . THR A 1 90 ? -9.457 -4.032 15.638 1.00 98.38 90 THR A CA 1
ATOM 734 C C . THR A 1 90 ? -10.091 -5.338 16.116 1.00 98.38 90 THR A C 1
ATOM 736 O O . THR A 1 90 ? -11.000 -5.296 16.946 1.00 98.38 90 THR A O 1
ATOM 739 N N . ASP A 1 91 ? -9.583 -6.494 15.684 1.00 98.25 91 ASP A N 1
ATOM 740 C CA . ASP A 1 91 ? -10.082 -7.806 16.106 1.00 98.25 91 ASP A CA 1
ATOM 741 C C . ASP A 1 91 ? -9.805 -8.077 17.586 1.00 98.25 91 ASP A C 1
ATOM 743 O O . ASP A 1 91 ? -10.701 -8.521 18.308 1.00 98.25 91 ASP A O 1
ATOM 747 N N . ASN A 1 92 ? -8.624 -7.707 18.083 1.00 97.31 92 ASN A N 1
ATOM 748 C CA . ASN A 1 92 ? -8.317 -7.774 19.511 1.00 97.31 92 ASN A CA 1
ATOM 749 C C . ASN A 1 92 ? -9.240 -6.864 20.337 1.00 97.31 92 ASN A C 1
ATOM 751 O O . ASN A 1 92 ? -9.765 -7.285 21.371 1.00 97.31 92 ASN A O 1
ATOM 755 N N . SER A 1 93 ? -9.497 -5.640 19.869 1.00 96.25 93 SER A N 1
ATOM 756 C CA . SER A 1 93 ? -10.396 -4.694 20.548 1.00 96.25 93 SER A CA 1
ATOM 757 C C . SER A 1 93 ? -11.847 -5.192 20.592 1.00 96.25 93 SER A C 1
ATOM 759 O O . SER A 1 93 ? -12.534 -5.051 21.613 1.00 96.25 93 SER A O 1
ATOM 761 N N . ILE A 1 94 ? -12.314 -5.814 19.505 1.00 97.38 94 ILE A N 1
ATOM 762 C CA . ILE A 1 94 ? -13.628 -6.466 19.421 1.00 97.38 94 ILE A CA 1
ATOM 763 C C . ILE A 1 94 ? -13.690 -7.657 20.380 1.00 97.38 94 ILE A C 1
ATOM 765 O O . ILE A 1 94 ? -14.638 -7.763 21.157 1.00 97.38 94 ILE A O 1
ATOM 769 N N . LEU A 1 95 ? -12.677 -8.527 20.375 1.00 96.81 95 LEU A N 1
ATOM 770 C CA . LEU A 1 95 ? -12.621 -9.708 21.236 1.00 96.81 95 LEU A CA 1
ATOM 771 C C . LEU A 1 95 ? -12.677 -9.333 22.720 1.00 96.81 95 LEU A C 1
ATOM 773 O O . LEU A 1 95 ? -13.471 -9.907 23.467 1.00 96.81 95 LEU A O 1
ATOM 777 N N . GLN A 1 96 ? -11.883 -8.348 23.148 1.00 93.69 96 GLN A N 1
ATOM 778 C CA . GLN A 1 96 ? -11.887 -7.866 24.532 1.00 93.69 96 GLN A CA 1
ATOM 779 C C . GLN A 1 96 ? -13.261 -7.320 24.938 1.00 93.69 96 GLN A C 1
ATOM 781 O O . GLN A 1 96 ? -13.787 -7.666 25.998 1.00 93.69 96 GLN A O 1
ATOM 786 N N . SER A 1 97 ? -13.877 -6.516 24.068 1.00 94.50 97 SER A N 1
ATOM 787 C CA . SER A 1 97 ? -15.202 -5.940 24.313 1.00 94.50 97 SER A CA 1
ATOM 788 C C . SER A 1 97 ? -16.279 -7.023 24.405 1.00 94.50 97 SER A C 1
ATOM 790 O O . SER A 1 97 ? -17.069 -7.032 25.348 1.00 94.50 97 SER A O 1
ATOM 792 N N . ASN A 1 98 ? -16.278 -7.980 23.477 1.00 95.94 98 ASN A N 1
ATOM 793 C CA . ASN A 1 98 ? -17.238 -9.083 23.449 1.00 95.94 98 ASN A CA 1
ATOM 794 C C . ASN A 1 98 ? -17.071 -10.037 24.633 1.00 95.94 98 ASN A C 1
ATOM 796 O O . ASN A 1 98 ? -18.072 -10.511 25.172 1.00 95.94 98 ASN A O 1
ATOM 800 N N . THR A 1 99 ? -15.834 -10.288 25.066 1.00 94.06 99 THR A N 1
ATOM 801 C CA . THR A 1 99 ? -15.547 -11.083 26.270 1.00 94.06 99 THR A CA 1
ATOM 802 C C . THR A 1 99 ? -16.175 -10.413 27.488 1.00 94.06 99 THR A C 1
ATOM 804 O O . THR A 1 99 ? -16.962 -11.034 28.195 1.00 94.06 99 THR A O 1
ATOM 807 N N . TYR A 1 100 ? -15.949 -9.107 27.662 1.00 92.62 100 TYR A N 1
ATOM 808 C CA . TYR A 1 100 ? -16.547 -8.353 28.762 1.00 92.62 100 TYR A CA 1
ATOM 809 C C . TYR A 1 100 ? -18.083 -8.359 28.724 1.00 92.62 100 TYR A C 1
ATOM 811 O O . TYR A 1 100 ? -18.738 -8.611 29.739 1.00 92.62 100 TYR A O 1
ATOM 819 N N . ILE A 1 101 ? -18.676 -8.097 27.553 1.00 94.06 101 ILE A N 1
ATOM 820 C CA . ILE A 1 101 ? -20.134 -8.124 27.369 1.00 94.06 101 ILE A CA 1
ATOM 821 C C . ILE A 1 101 ? -20.685 -9.499 27.752 1.00 94.06 101 ILE A C 1
ATOM 823 O O . ILE A 1 101 ? -21.688 -9.579 28.464 1.00 94.06 101 ILE A O 1
ATOM 827 N N . THR A 1 102 ? -20.028 -10.570 27.309 1.00 95.38 102 THR A N 1
ATOM 828 C CA . THR A 1 102 ? -20.419 -11.954 27.596 1.00 95.38 102 THR A CA 1
ATOM 829 C C . THR A 1 102 ? -20.352 -12.252 29.089 1.00 95.38 102 THR A C 1
ATOM 831 O O . THR A 1 102 ? -21.348 -12.710 29.649 1.00 95.38 102 THR A O 1
ATOM 834 N N . ASP A 1 103 ? -19.245 -11.922 29.755 1.00 92.81 103 ASP A N 1
ATOM 835 C CA . ASP A 1 103 ? -19.048 -12.181 31.184 1.00 92.81 103 ASP A CA 1
ATOM 836 C C . ASP A 1 103 ? -20.116 -11.492 32.039 1.00 92.81 103 ASP A C 1
ATOM 838 O O . ASP A 1 103 ? -20.735 -12.104 32.916 1.00 92.81 103 ASP A O 1
ATOM 842 N N . VAL A 1 104 ? -20.382 -10.207 31.778 1.00 93.06 104 VAL A N 1
ATOM 843 C CA . VAL A 1 104 ? -21.398 -9.463 32.534 1.00 93.06 104 VAL A CA 1
ATOM 844 C C . VAL A 1 104 ? -22.808 -9.959 32.196 1.00 93.06 104 VAL A C 1
ATOM 846 O O . VAL A 1 104 ? -23.642 -10.085 33.095 1.00 93.06 104 VAL A O 1
ATOM 849 N N . SER A 1 105 ? -23.077 -10.311 30.937 1.00 94.06 105 SER A N 1
ATOM 850 C CA . SER A 1 105 ? -24.375 -10.864 30.522 1.00 94.06 105 SER A CA 1
ATOM 851 C C . SER A 1 105 ? -24.657 -12.213 31.186 1.00 94.06 105 SER A C 1
ATOM 853 O O . SER A 1 105 ? -25.761 -12.431 31.685 1.00 94.06 105 SER A O 1
ATOM 855 N N . GLN A 1 106 ? -23.657 -13.094 31.278 1.00 95.19 106 GLN A N 1
ATOM 856 C CA . GLN A 1 106 ? -23.763 -14.371 31.986 1.00 95.19 106 GLN A CA 1
ATOM 857 C C . GLN A 1 106 ? -24.037 -14.166 33.480 1.00 95.19 106 GLN A C 1
ATOM 859 O O . GLN A 1 106 ? -24.937 -14.805 34.033 1.00 95.19 106 GLN A O 1
ATOM 864 N N . LYS A 1 107 ? -23.332 -13.224 34.128 1.00 94.00 107 LYS A N 1
ATOM 865 C CA . LYS A 1 107 ? -23.588 -12.884 35.536 1.00 94.00 107 LYS A CA 1
ATOM 866 C C . LYS A 1 107 ? -25.015 -12.379 35.756 1.00 94.00 107 LYS A C 1
ATOM 868 O O . LYS A 1 107 ? -25.635 -12.765 36.745 1.00 94.00 107 LYS A O 1
ATOM 873 N N . LEU A 1 108 ? -25.535 -11.541 34.854 1.00 94.06 108 LEU A N 1
ATOM 874 C CA . LEU A 1 108 ? -26.900 -11.000 34.916 1.00 94.06 108 LEU A CA 1
ATOM 875 C C . LEU A 1 108 ? -27.980 -12.063 34.670 1.00 94.06 108 LEU A C 1
ATOM 877 O O . LEU A 1 108 ? -29.061 -11.972 35.255 1.00 94.06 108 LEU A O 1
ATOM 881 N N . ALA A 1 109 ? -27.702 -13.043 33.808 1.00 95.56 109 ALA A N 1
ATOM 882 C CA . ALA A 1 109 ? -28.627 -14.123 33.475 1.00 95.56 109 ALA A CA 1
ATOM 883 C C . ALA A 1 109 ? -28.723 -15.191 34.578 1.00 95.56 109 ALA A C 1
ATOM 885 O O . ALA A 1 109 ? -29.769 -15.819 34.731 1.00 95.56 109 ALA A O 1
ATOM 886 N N . ASN A 1 110 ? -27.661 -15.389 35.364 1.00 95.44 110 ASN A N 1
ATOM 887 C CA . ASN A 1 110 ? -27.641 -16.364 36.450 1.00 95.44 110 ASN A CA 1
ATOM 888 C C . ASN A 1 110 ? -28.260 -15.780 37.744 1.00 95.44 110 ASN A C 1
ATOM 890 O O . ASN A 1 110 ? -27.707 -14.830 38.309 1.00 95.44 110 ASN A O 1
ATOM 894 N N . PRO A 1 111 ? -29.357 -16.359 38.281 1.00 95.06 111 PRO A N 1
ATOM 895 C CA . PRO A 1 111 ? -30.003 -15.877 39.506 1.00 95.06 111 PRO A CA 1
ATOM 896 C C . PRO A 1 111 ? -29.070 -15.776 40.720 1.00 95.06 111 PRO A C 1
ATOM 898 O O . PRO A 1 111 ? -29.258 -14.891 41.552 1.00 95.06 111 PRO A O 1
ATOM 901 N N . ALA A 1 112 ? -28.055 -16.643 40.812 1.00 95.56 112 ALA A N 1
ATOM 902 C CA . ALA A 1 112 ? -27.102 -16.653 41.920 1.00 95.56 112 ALA A CA 1
ATOM 903 C C . ALA A 1 112 ? -26.121 -15.466 41.885 1.00 95.56 112 ALA A C 1
ATOM 905 O O . ALA A 1 112 ? -25.651 -15.031 42.932 1.00 95.56 112 ALA A O 1
ATOM 906 N N . THR A 1 113 ? -25.821 -14.924 40.700 1.00 93.69 113 THR A N 1
ATOM 907 C CA . THR A 1 113 ? -24.820 -13.856 40.506 1.00 93.69 113 THR A CA 1
ATOM 908 C C . THR A 1 113 ? -25.419 -12.537 40.027 1.00 93.69 113 THR A C 1
ATOM 910 O O . THR A 1 113 ? -24.744 -11.514 40.040 1.00 93.69 113 T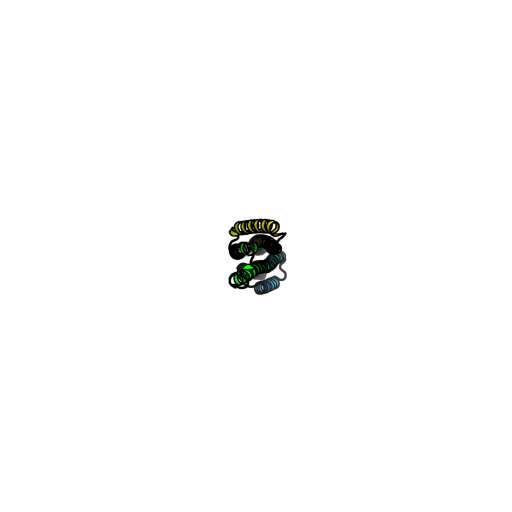HR A O 1
ATOM 913 N N . LYS A 1 114 ? -26.698 -12.501 39.639 1.00 91.31 114 LYS A N 1
ATOM 914 C CA . LYS A 1 114 ? -27.345 -11.295 39.099 1.00 91.31 114 LYS A CA 1
ATOM 915 C C . LYS A 1 114 ? -27.213 -10.080 40.021 1.00 91.31 114 LYS A C 1
ATOM 917 O O . LYS A 1 114 ? -26.981 -8.967 39.551 1.00 91.31 114 LYS A O 1
ATOM 922 N N . ASN A 1 115 ? -27.334 -10.297 41.331 1.00 93.12 115 ASN A N 1
ATOM 923 C CA . ASN A 1 115 ? -27.260 -9.233 42.333 1.00 93.12 115 ASN A CA 1
ATOM 924 C C . ASN A 1 115 ? -25.825 -8.749 42.606 1.00 93.12 115 ASN A C 1
ATOM 926 O O . ASN A 1 115 ? -25.663 -7.708 43.236 1.00 93.12 115 ASN A O 1
ATOM 930 N N . SER A 1 116 ? -24.796 -9.461 42.128 1.00 90.62 116 SER A N 1
ATOM 931 C CA . SER A 1 116 ? -23.399 -9.031 42.257 1.00 90.62 116 SER A CA 1
ATOM 932 C C . SER A 1 116 ? -22.958 -8.082 41.141 1.00 90.62 116 SER A C 1
ATOM 934 O O . SER A 1 116 ? -21.868 -7.530 41.229 1.00 90.62 116 SER A O 1
ATOM 936 N N . VAL A 1 117 ? -23.769 -7.896 40.091 1.00 91.06 117 VAL A N 1
ATOM 937 C CA . VAL A 1 117 ? -23.454 -6.979 38.987 1.00 91.06 117 VAL A CA 1
ATOM 938 C C . VAL A 1 117 ? -23.867 -5.560 39.359 1.00 91.06 117 VAL A C 1
ATOM 940 O O . VAL A 1 117 ? -25.056 -5.238 39.495 1.00 91.06 117 VAL A O 1
ATOM 943 N N . SER A 1 118 ? -22.870 -4.697 39.492 1.00 91.75 118 SER A N 1
ATOM 944 C CA . SER A 1 118 ? -23.036 -3.283 39.800 1.00 91.75 118 SER A CA 1
ATOM 945 C C . SER A 1 118 ? -23.703 -2.510 38.655 1.00 91.75 118 SER A C 1
ATOM 947 O O . SER A 1 118 ? -23.710 -2.913 37.490 1.00 91.75 118 SER A O 1
ATOM 949 N N . THR A 1 119 ? -24.259 -1.339 38.973 1.00 90.69 119 THR A N 1
ATOM 950 C CA . THR A 1 119 ? -24.754 -0.410 37.942 1.00 90.69 119 THR A CA 1
ATOM 951 C C . THR A 1 119 ? -23.626 0.060 37.026 1.00 90.69 119 THR A C 1
ATOM 953 O O . THR A 1 119 ? -23.856 0.229 35.833 1.00 90.69 119 THR A O 1
ATOM 956 N N . LEU A 1 120 ? -22.407 0.204 37.554 1.00 87.81 120 LEU A N 1
ATOM 957 C CA . LEU A 1 120 ? -21.242 0.561 36.755 1.00 87.81 120 LEU A CA 1
ATOM 958 C C . LEU A 1 120 ? -20.909 -0.527 35.723 1.00 87.81 120 LEU A C 1
ATOM 960 O O . LEU A 1 120 ? -20.785 -0.201 34.551 1.00 87.81 120 LEU A O 1
ATOM 964 N N . GLU A 1 121 ? -20.862 -1.805 36.112 1.00 87.12 121 GLU A N 1
ATOM 965 C CA . GLU A 1 121 ? -20.655 -2.925 35.171 1.00 87.12 121 GLU A CA 1
ATOM 966 C C . GLU A 1 121 ? -21.705 -2.948 34.055 1.00 87.12 121 GLU A C 1
ATOM 968 O O . GLU A 1 121 ? -21.375 -3.121 32.882 1.00 87.12 121 GLU A O 1
ATOM 973 N N . ARG A 1 122 ? -22.976 -2.697 34.398 1.00 89.50 122 ARG A N 1
ATOM 974 C CA . ARG A 1 122 ? -24.054 -2.583 33.402 1.00 89.50 122 ARG A CA 1
ATOM 975 C C . ARG A 1 122 ? -23.828 -1.433 32.418 1.00 89.50 122 ARG A C 1
ATOM 977 O O . ARG A 1 122 ? -24.113 -1.587 31.236 1.00 89.50 122 ARG A O 1
ATOM 984 N N . LEU A 1 123 ? -23.315 -0.294 32.881 1.00 88.06 123 LEU A N 1
ATOM 985 C CA . LEU A 1 123 ? -22.994 0.843 32.013 1.00 88.06 123 LEU A CA 1
ATOM 986 C C . LEU A 1 123 ? -21.763 0.575 31.138 1.00 88.06 123 LEU A C 1
ATOM 988 O O . LEU A 1 123 ? -21.726 1.017 29.991 1.00 88.06 123 LEU A O 1
ATOM 992 N N . VAL A 1 124 ? -20.777 -0.172 31.638 1.00 87.75 124 VAL A N 1
ATOM 993 C CA . VAL A 1 124 ? -19.577 -0.527 30.867 1.00 87.75 124 VAL A CA 1
ATOM 994 C C . VAL A 1 124 ? -19.914 -1.471 29.704 1.00 87.75 124 VAL A C 1
ATOM 996 O O . VAL A 1 124 ? -19.288 -1.346 28.656 1.00 87.75 124 VAL A O 1
ATOM 999 N N . ILE A 1 125 ? -20.961 -2.310 29.798 1.00 91.94 125 ILE A N 1
ATOM 1000 C CA . ILE A 1 125 ? -21.482 -3.075 28.639 1.00 91.94 125 ILE A CA 1
ATOM 1001 C C . ILE A 1 125 ? -21.825 -2.143 27.466 1.00 91.94 125 ILE A C 1
ATOM 1003 O O . ILE A 1 125 ? -21.503 -2.449 26.319 1.00 91.94 125 ILE A O 1
ATOM 1007 N N . ILE A 1 126 ? -22.456 -0.995 27.740 1.00 88.88 126 ILE A N 1
ATOM 1008 C CA . ILE A 1 126 ? -22.820 -0.021 26.700 1.00 88.88 126 ILE A CA 1
ATOM 1009 C C . ILE A 1 126 ? -21.551 0.503 26.017 1.00 88.88 126 ILE A C 1
ATOM 1011 O O . ILE A 1 126 ? -21.483 0.535 24.789 1.00 88.88 126 ILE A O 1
ATOM 1015 N N . GLY A 1 127 ? -20.532 0.858 26.806 1.00 89.00 127 GLY A N 1
ATOM 1016 C CA . GLY A 1 127 ? -19.229 1.290 26.292 1.00 89.00 127 GLY A CA 1
ATOM 1017 C C . GLY A 1 127 ? -18.540 0.213 25.450 1.00 89.00 127 GLY A C 1
ATOM 1018 O O . GLY A 1 127 ? -18.087 0.498 24.345 1.00 89.00 127 GLY A O 1
ATOM 1019 N N . ALA A 1 128 ? -18.536 -1.037 25.917 1.00 91.50 128 ALA A N 1
ATOM 1020 C CA . ALA A 1 128 ? -17.970 -2.170 25.187 1.00 91.50 128 ALA A CA 1
ATOM 1021 C C . ALA A 1 128 ? -18.688 -2.416 23.845 1.00 91.50 128 ALA A C 1
ATOM 1023 O O . ALA A 1 128 ? -18.042 -2.669 22.827 1.00 91.50 128 ALA A O 1
ATOM 1024 N N . ASN A 1 129 ? -20.017 -2.277 23.797 1.00 93.44 129 ASN A N 1
ATOM 1025 C CA . ASN A 1 129 ? -20.776 -2.415 22.551 1.00 93.44 129 ASN A CA 1
ATOM 1026 C C . ASN A 1 129 ? -20.485 -1.272 21.559 1.00 93.44 129 ASN A C 1
ATOM 1028 O O . ASN A 1 129 ? -20.333 -1.507 20.356 1.00 93.44 129 ASN A O 1
ATOM 1032 N N . ILE A 1 130 ? -20.363 -0.036 22.059 1.00 93.00 130 ILE A N 1
ATOM 1033 C CA . ILE A 1 130 ? -19.948 1.119 21.248 1.00 93.00 130 ILE A CA 1
ATOM 1034 C C . ILE A 1 130 ? -18.541 0.888 20.686 1.00 93.00 130 ILE A C 1
ATOM 1036 O O . ILE A 1 130 ? -18.336 1.081 19.490 1.00 93.00 130 ILE A O 1
ATOM 1040 N N . ASN A 1 131 ? -17.596 0.421 21.508 1.00 93.31 131 ASN A N 1
ATOM 1041 C CA . ASN A 1 131 ? -16.231 0.123 21.073 1.00 93.31 131 ASN A CA 1
ATOM 1042 C C . ASN A 1 131 ? -16.195 -0.984 20.007 1.00 93.31 131 ASN A C 1
ATOM 1044 O O . ASN A 1 131 ? -15.506 -0.850 18.999 1.00 93.31 131 ASN A O 1
ATOM 1048 N N . THR A 1 132 ? -16.988 -2.042 20.182 1.00 95.94 132 THR A N 1
ATOM 1049 C CA . THR A 1 132 ? -17.136 -3.122 19.192 1.00 95.94 132 THR A CA 1
ATOM 1050 C C . THR A 1 132 ? -17.615 -2.573 17.848 1.00 95.94 132 THR A C 1
ATOM 1052 O O . THR A 1 132 ? -16.996 -2.808 16.811 1.00 95.94 132 THR A O 1
ATOM 1055 N N . SER A 1 133 ? -18.684 -1.773 17.870 1.00 97.06 133 SER A N 1
ATOM 1056 C CA . SER A 1 133 ? -19.254 -1.161 16.664 1.00 97.06 133 SER A CA 1
ATOM 1057 C C . SER A 1 133 ? -18.272 -0.197 15.990 1.00 97.06 133 SER A C 1
ATOM 1059 O O . SER A 1 133 ? -18.147 -0.191 14.766 1.00 97.06 133 SER A O 1
ATOM 1061 N N . ALA A 1 134 ? -17.536 0.589 16.781 1.00 97.25 134 ALA A N 1
ATOM 1062 C CA . ALA A 1 134 ? -16.521 1.505 16.278 1.00 97.25 134 ALA A CA 1
ATOM 1063 C C . ALA A 1 134 ? -15.369 0.763 15.586 1.00 97.25 134 ALA A C 1
ATOM 1065 O O . ALA A 1 134 ? -14.947 1.178 14.512 1.00 97.25 134 ALA A O 1
ATOM 1066 N N . ASN A 1 135 ? -14.907 -0.361 16.139 1.00 98.12 135 ASN A N 1
ATOM 1067 C CA . ASN A 1 135 ? -13.845 -1.160 15.524 1.00 98.12 135 ASN A CA 1
ATOM 1068 C C . ASN A 1 135 ? -14.288 -1.797 14.199 1.00 98.12 135 ASN A C 1
ATOM 1070 O O . ASN A 1 135 ? -13.534 -1.754 13.229 1.00 98.12 135 ASN A O 1
ATOM 1074 N N . TYR A 1 136 ? -15.528 -2.286 14.087 1.00 98.44 136 TYR A N 1
ATOM 1075 C CA . TYR A 1 136 ? -16.061 -2.706 12.784 1.00 98.44 136 TYR A CA 1
ATOM 1076 C C . TYR A 1 136 ? -16.113 -1.551 11.777 1.00 98.44 136 TYR A C 1
ATOM 1078 O O . TYR A 1 136 ? -15.733 -1.725 10.618 1.00 98.44 136 TYR A O 1
ATOM 1086 N N . GLN A 1 137 ? -16.536 -0.363 12.214 1.00 98.38 137 GLN A N 1
ATOM 1087 C CA . GLN A 1 137 ? -16.557 0.823 11.360 1.00 98.38 137 GLN A CA 1
ATOM 1088 C C . GLN A 1 137 ? -15.147 1.217 10.896 1.00 98.38 137 GLN A C 1
ATOM 1090 O O . GLN A 1 137 ? -14.976 1.560 9.727 1.00 98.38 137 GLN A O 1
ATOM 1095 N N . ILE A 1 138 ? -14.138 1.123 11.770 1.00 98.56 138 ILE A N 1
ATOM 1096 C CA . ILE A 1 138 ? -12.726 1.332 11.418 1.00 98.56 138 ILE A CA 1
ATOM 1097 C C . ILE A 1 138 ? -12.308 0.348 10.328 1.00 98.56 138 ILE A C 1
ATOM 1099 O O . ILE A 1 138 ? -11.793 0.796 9.309 1.00 98.56 138 ILE A O 1
ATOM 1103 N N . LYS A 1 139 ? -12.586 -0.958 10.478 1.00 98.56 139 LYS A N 1
ATOM 1104 C CA . LYS A 1 139 ? -12.268 -1.962 9.444 1.00 98.56 139 LYS A CA 1
ATOM 1105 C C . LYS A 1 139 ? -12.894 -1.591 8.101 1.00 98.56 139 LYS A C 1
ATOM 1107 O O . LYS A 1 139 ? -12.208 -1.586 7.086 1.00 98.56 139 LYS A O 1
ATOM 1112 N N . VAL A 1 140 ? -14.179 -1.230 8.091 1.00 98.44 140 VAL A N 1
ATOM 1113 C CA . VAL A 1 140 ? -14.893 -0.834 6.865 1.00 98.44 140 VAL A CA 1
ATOM 1114 C C . VAL A 1 140 ? -14.274 0.410 6.226 1.00 98.44 140 VAL A C 1
ATOM 1116 O O . VAL A 1 140 ? -14.039 0.423 5.020 1.00 98.44 140 VAL A O 1
ATOM 1119 N N . LEU A 1 141 ? -14.010 1.457 7.010 1.00 98.44 141 LEU A N 1
ATOM 1120 C CA . LEU A 1 141 ? -13.409 2.694 6.505 1.00 98.44 141 LEU A CA 1
ATOM 1121 C C . LEU A 1 141 ? -11.972 2.473 6.022 1.00 98.44 141 LEU A C 1
ATOM 1123 O O . LEU A 1 141 ? -11.581 3.056 5.016 1.00 98.44 141 LEU A O 1
ATOM 1127 N N . PHE A 1 142 ? -11.212 1.606 6.689 1.00 98.44 142 PHE A N 1
ATOM 1128 C CA . PHE A 1 142 ? -9.860 1.245 6.286 1.00 98.44 142 PHE A CA 1
ATOM 1129 C C . PHE A 1 142 ? -9.853 0.437 4.983 1.00 98.44 142 PHE A C 1
ATOM 1131 O O . PHE A 1 142 ? -9.112 0.767 4.066 1.00 98.44 142 PHE A O 1
ATOM 1138 N N . TYR A 1 143 ? -10.743 -0.548 4.826 1.00 98.06 143 TYR A N 1
ATOM 1139 C CA . TYR A 1 143 ? -10.896 -1.252 3.547 1.00 98.06 143 TYR A CA 1
ATOM 1140 C C . TYR A 1 143 ? -11.319 -0.319 2.410 1.00 98.06 143 TYR A C 1
ATOM 1142 O O . TYR A 1 143 ? -10.818 -0.443 1.297 1.00 98.06 143 TYR A O 1
ATOM 1150 N N . ARG A 1 144 ? -12.197 0.652 2.683 1.00 97.69 144 ARG A N 1
ATOM 1151 C CA . ARG A 1 144 ? -12.537 1.687 1.698 1.00 97.69 144 ARG A CA 1
ATOM 1152 C C . ARG A 1 144 ? -11.335 2.550 1.338 1.00 97.69 144 ARG A C 1
ATOM 1154 O O . ARG A 1 144 ? -11.167 2.837 0.165 1.00 97.69 144 ARG A O 1
ATOM 1161 N N . LEU A 1 145 ? -10.496 2.914 2.309 1.00 97.25 145 LEU A N 1
ATOM 11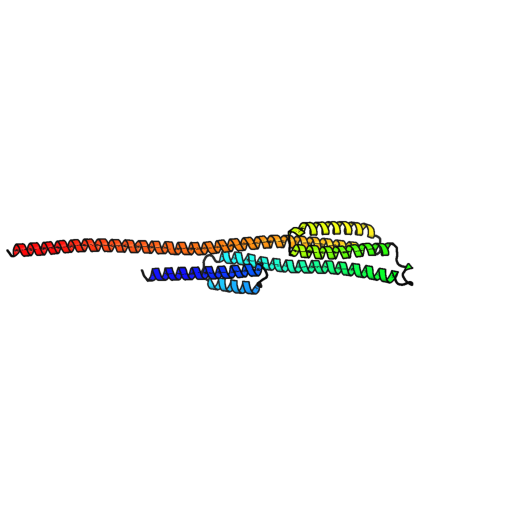62 C CA . LEU A 1 145 ? -9.260 3.657 2.063 1.00 97.25 145 LEU A CA 1
ATOM 1163 C C . LEU A 1 145 ? -8.304 2.901 1.125 1.00 97.25 145 LEU A C 1
ATOM 1165 O O . LEU A 1 145 ? -7.694 3.534 0.269 1.00 97.25 145 LEU A O 1
ATOM 1169 N N . ILE A 1 146 ? -8.193 1.574 1.261 1.00 95.06 146 ILE A N 1
ATOM 1170 C CA . ILE A 1 146 ? -7.360 0.736 0.377 1.00 95.06 146 ILE A CA 1
ATOM 1171 C C . ILE A 1 146 ? -7.807 0.866 -1.086 1.00 95.06 146 ILE A C 1
ATOM 1173 O O . ILE A 1 146 ? -6.969 0.909 -1.981 1.00 95.06 146 ILE A O 1
ATOM 1177 N N . SER A 1 147 ? -9.116 0.936 -1.339 1.00 92.50 147 SER A N 1
ATOM 1178 C CA . SER A 1 147 ? -9.663 1.045 -2.699 1.00 92.50 147 SER A CA 1
ATOM 1179 C C . SER A 1 147 ? -9.819 2.486 -3.195 1.00 92.50 147 SER A C 1
ATOM 1181 O O . SER A 1 147 ? -9.790 2.723 -4.399 1.00 92.50 147 SER A O 1
ATOM 1183 N N . ASP A 1 148 ? -10.036 3.439 -2.290 1.00 94.12 148 ASP A N 1
ATOM 1184 C CA . ASP A 1 148 ? -10.381 4.822 -2.604 1.00 94.12 148 ASP A CA 1
ATOM 1185 C C . ASP A 1 148 ? -9.794 5.799 -1.572 1.00 94.12 148 ASP A C 1
ATOM 1187 O O . ASP A 1 148 ? -10.308 5.993 -0.460 1.00 94.12 148 ASP A O 1
ATOM 1191 N N . LEU A 1 149 ? -8.735 6.493 -1.999 1.00 93.12 149 LEU A N 1
ATOM 1192 C CA . LEU A 1 149 ? -8.011 7.470 -1.190 1.00 93.12 149 LEU A CA 1
ATOM 1193 C C . LEU A 1 149 ? -8.874 8.674 -0.770 1.00 93.12 149 LEU A C 1
ATOM 1195 O O . LEU A 1 149 ? -8.523 9.369 0.186 1.00 93.12 149 LEU A O 1
ATOM 1199 N N . THR A 1 150 ? -10.015 8.928 -1.421 1.00 94.88 150 THR A N 1
ATOM 1200 C CA . THR A 1 150 ? -10.927 10.014 -1.018 1.00 94.88 150 THR A CA 1
ATOM 1201 C C . THR A 1 150 ? -11.565 9.767 0.353 1.00 94.88 150 THR A C 1
ATOM 1203 O O . THR A 1 150 ? -11.965 10.714 1.030 1.00 94.88 150 THR A O 1
ATOM 1206 N N . THR A 1 151 ? -11.569 8.517 0.835 1.00 95.94 151 THR A N 1
ATOM 1207 C CA . THR A 1 151 ? -12.089 8.155 2.165 1.00 95.94 151 THR A CA 1
ATOM 1208 C C . THR A 1 151 ? -11.149 8.563 3.313 1.00 95.94 151 THR A C 1
ATOM 1210 O O . THR A 1 151 ? -11.545 8.511 4.481 1.00 95.94 151 THR A O 1
ATOM 1213 N N . LYS A 1 152 ? -9.919 9.013 3.022 1.00 97.25 152 LYS A N 1
ATOM 1214 C CA . LYS A 1 152 ? -8.894 9.318 4.037 1.00 97.25 152 LYS A CA 1
ATOM 1215 C C . LYS A 1 152 ? -9.382 10.252 5.149 1.00 97.25 152 LYS A C 1
ATOM 1217 O O . LYS A 1 152 ? -9.223 9.931 6.324 1.00 97.25 152 LYS A O 1
ATOM 1222 N N . ASP A 1 153 ? -10.046 11.352 4.800 1.00 98.00 153 ASP A N 1
ATOM 1223 C CA . ASP A 1 153 ? -10.450 12.366 5.779 1.00 98.00 153 ASP A CA 1
ATOM 1224 C C . ASP A 1 153 ? -11.581 11.842 6.673 1.00 98.00 153 ASP A C 1
ATOM 1226 O O . ASP A 1 153 ? -11.633 12.140 7.867 1.00 98.00 153 ASP A O 1
ATOM 1230 N N . VAL A 1 154 ? -12.446 10.985 6.118 1.00 98.06 154 VAL A N 1
ATOM 1231 C CA . VAL A 1 154 ? -13.526 10.321 6.858 1.00 98.06 154 VAL A CA 1
ATOM 1232 C C . VAL A 1 154 ? -12.953 9.359 7.896 1.00 98.06 154 VAL A C 1
ATOM 1234 O O . VAL A 1 154 ? -13.373 9.394 9.054 1.00 98.06 154 VAL A O 1
ATOM 1237 N N . LEU A 1 155 ? -11.983 8.521 7.512 1.00 98.44 155 LEU A N 1
ATOM 1238 C CA . LEU A 1 155 ? -11.326 7.597 8.439 1.00 98.44 155 LEU A CA 1
ATOM 1239 C C . LEU A 1 155 ? -10.583 8.350 9.547 1.00 98.44 155 LEU A C 1
ATOM 1241 O O . LEU A 1 155 ? -10.770 8.045 10.725 1.00 98.44 155 LEU A O 1
ATOM 1245 N N . ILE A 1 156 ? -9.764 9.338 9.183 1.00 98.56 156 ILE A N 1
ATOM 1246 C CA . ILE A 1 156 ? -8.962 10.097 10.148 1.00 98.56 156 ILE A CA 1
ATOM 1247 C C . ILE A 1 156 ? -9.863 10.852 11.130 1.00 98.56 156 ILE A C 1
ATOM 1249 O O . ILE A 1 156 ? -9.655 10.755 12.338 1.00 98.56 156 ILE A O 1
ATOM 1253 N N . SER A 1 157 ? -10.922 11.509 10.644 1.00 98.50 157 SER A N 1
ATOM 1254 C CA . SER A 1 157 ? -11.894 12.191 11.506 1.00 98.50 157 SER A CA 1
ATOM 1255 C C . SER A 1 157 ? -12.615 11.225 12.455 1.00 98.50 157 SER A C 1
ATOM 1257 O O . SER A 1 157 ? -12.823 11.535 13.633 1.00 98.50 157 SER A O 1
ATOM 1259 N N . PHE A 1 158 ? -12.962 10.024 11.979 1.00 98.50 158 PHE A N 1
ATOM 1260 C CA . PHE A 1 158 ? -13.573 8.993 12.817 1.00 98.50 158 PHE A CA 1
ATOM 1261 C C . PHE A 1 158 ? -12.625 8.511 13.927 1.00 98.50 158 PHE A C 1
ATOM 1263 O O . PHE A 1 158 ? -13.041 8.367 15.083 1.00 98.50 158 PHE A O 1
ATOM 1270 N N . LEU A 1 159 ? -11.350 8.293 13.597 1.00 98.50 159 LEU A N 1
ATOM 1271 C CA . LEU A 1 159 ? -10.322 7.906 14.564 1.00 98.50 159 LEU A CA 1
ATOM 1272 C C . LEU A 1 159 ? -10.068 9.016 15.586 1.00 98.50 159 LEU A C 1
ATOM 1274 O O . LEU A 1 159 ? -10.003 8.725 16.777 1.00 98.50 159 LEU A O 1
ATOM 1278 N N . ASP A 1 160 ? -10.030 10.280 15.166 1.00 98.56 160 ASP A N 1
ATOM 1279 C CA . ASP A 1 160 ? -9.889 11.424 16.074 1.00 98.56 160 ASP A CA 1
ATOM 1280 C C . ASP A 1 160 ? -11.014 11.496 17.102 1.00 98.56 160 ASP A C 1
ATOM 1282 O O . ASP A 1 160 ? -10.769 11.617 18.306 1.00 98.56 160 ASP A O 1
ATOM 1286 N N . LYS A 1 161 ? -12.257 11.326 16.648 1.00 97.88 161 LYS A N 1
ATOM 1287 C CA . LYS A 1 161 ? -13.411 11.265 17.547 1.00 97.88 161 LYS A CA 1
ATOM 1288 C C . LYS A 1 161 ? -13.329 10.069 18.498 1.00 97.88 161 LYS A C 1
ATOM 1290 O O . LYS A 1 161 ? -13.657 10.194 19.677 1.00 97.88 161 LYS A O 1
ATOM 1295 N N . SER A 1 162 ? -12.873 8.917 18.010 1.00 96.44 162 SER A N 1
ATOM 1296 C CA . SER A 1 162 ? -12.714 7.702 18.822 1.00 96.44 162 SER A CA 1
ATOM 1297 C C . SER A 1 162 ? -11.631 7.868 19.896 1.00 96.44 162 SER A C 1
ATOM 1299 O O . SER A 1 162 ? -11.845 7.492 21.048 1.00 96.44 162 SER A O 1
ATOM 1301 N N . ILE A 1 163 ? -10.511 8.513 19.559 1.00 98.06 163 ILE A N 1
ATOM 1302 C CA . ILE A 1 163 ? -9.434 8.881 20.492 1.00 98.06 163 ILE A CA 1
ATOM 1303 C C . ILE A 1 163 ? -9.949 9.862 21.551 1.00 98.06 163 ILE A C 1
ATOM 1305 O O . ILE A 1 163 ? -9.688 9.672 22.740 1.00 98.06 163 ILE A O 1
ATOM 1309 N N . GLN A 1 164 ? -10.706 10.889 21.154 1.00 97.44 164 GLN A N 1
ATOM 1310 C CA . GLN A 1 164 ? -11.278 11.865 22.086 1.00 97.44 164 GLN A CA 1
ATOM 1311 C C . GLN A 1 164 ? -12.255 11.210 23.075 1.00 97.44 164 GLN A C 1
ATOM 1313 O O . GLN A 1 164 ? -12.192 11.468 24.282 1.00 97.44 164 GLN A O 1
ATOM 1318 N N . ASN A 1 165 ? -13.132 10.336 22.577 1.00 93.50 165 ASN A N 1
ATOM 1319 C CA . ASN A 1 165 ? -14.071 9.590 23.411 1.00 93.50 165 ASN A CA 1
ATOM 1320 C C . ASN A 1 165 ? -13.328 8.685 24.403 1.00 93.50 165 ASN A C 1
ATOM 1322 O O . ASN A 1 165 ? -13.577 8.771 25.604 1.00 93.50 165 ASN A O 1
ATOM 1326 N N . ALA A 1 166 ? -12.358 7.895 23.928 1.00 94.56 166 ALA A N 1
ATOM 1327 C CA . ALA A 1 166 ? -11.565 7.016 24.787 1.00 94.56 166 ALA A CA 1
ATOM 1328 C C . ALA A 1 166 ? -10.769 7.805 25.841 1.00 94.56 166 ALA A C 1
ATOM 1330 O O . ALA A 1 166 ? -10.724 7.409 27.000 1.00 94.56 166 ALA A O 1
ATOM 1331 N N . THR A 1 167 ? -10.222 8.971 25.483 1.00 96.56 167 THR A N 1
ATOM 1332 C CA . THR A 1 167 ? -9.541 9.874 26.431 1.00 96.56 167 THR A CA 1
ATOM 1333 C C . THR A 1 167 ? -10.482 10.335 27.548 1.00 96.56 167 THR A C 1
ATOM 1335 O O . THR A 1 167 ? -10.114 10.331 28.720 1.00 96.56 167 THR A O 1
ATOM 1338 N N . THR A 1 168 ? -11.721 10.688 27.200 1.00 94.25 168 THR A N 1
ATOM 1339 C CA . THR A 1 168 ? -12.744 11.068 28.186 1.00 94.25 168 THR A CA 1
ATOM 1340 C C . THR A 1 168 ? -13.097 9.889 29.098 1.00 94.25 168 THR A C 1
ATOM 1342 O O . THR A 1 168 ? -13.263 10.060 30.307 1.00 94.25 168 THR A O 1
ATOM 1345 N N . ASP A 1 169 ? -13.176 8.680 28.540 1.00 91.81 169 ASP A N 1
ATOM 1346 C CA . ASP A 1 169 ? -13.476 7.470 29.302 1.00 91.81 169 ASP A CA 1
ATOM 1347 C C . ASP A 1 169 ? -12.349 7.058 30.253 1.00 91.81 169 ASP A C 1
ATOM 1349 O O . ASP A 1 169 ? -12.648 6.604 31.358 1.00 91.81 169 ASP A O 1
ATOM 1353 N N . VAL A 1 170 ? -11.080 7.271 29.883 1.00 94.50 170 VAL A N 1
ATOM 1354 C CA . VAL A 1 170 ? -9.935 7.077 30.789 1.00 94.50 170 VAL A CA 1
ATOM 1355 C C . VAL A 1 170 ? -10.123 7.909 32.057 1.00 94.50 170 VAL A C 1
ATOM 1357 O O . VAL A 1 170 ? -10.079 7.368 33.161 1.00 94.50 170 VAL A O 1
ATOM 1360 N N . GLU A 1 171 ? -10.428 9.201 31.923 1.00 93.44 171 GLU A N 1
ATOM 1361 C CA . GLU A 1 171 ? -10.638 10.077 33.082 1.00 93.44 171 GLU A CA 1
ATOM 1362 C C . GLU A 1 171 ? -11.868 9.692 33.903 1.00 93.44 171 GLU A C 1
ATOM 1364 O O . GLU A 1 171 ? -11.831 9.708 35.137 1.00 93.44 171 GLU A O 1
ATOM 1369 N N . ARG A 1 172 ? -12.957 9.308 33.228 1.00 90.75 172 ARG A N 1
ATOM 1370 C CA . ARG A 1 172 ? -14.205 8.902 33.881 1.00 90.75 172 ARG A CA 1
ATOM 1371 C C . ARG A 1 172 ? -14.049 7.611 34.685 1.00 90.75 172 ARG A C 1
ATOM 1373 O O . ARG A 1 172 ? -14.703 7.458 35.715 1.00 90.75 172 ARG A O 1
ATOM 1380 N N . LEU A 1 173 ? -13.211 6.684 34.218 1.00 90.25 173 LEU A N 1
ATOM 1381 C CA . LEU A 1 173 ? -13.089 5.337 34.778 1.00 90.25 173 LEU A CA 1
ATOM 1382 C C . LEU A 1 173 ? -11.815 5.105 35.602 1.00 90.25 173 LEU A C 1
ATOM 1384 O O . LEU A 1 173 ? -11.696 4.027 36.183 1.00 90.25 173 LEU A O 1
ATOM 1388 N N . LYS A 1 174 ? -10.906 6.084 35.726 1.00 92.56 174 LYS A N 1
ATOM 1389 C CA . LYS A 1 174 ? -9.575 5.929 36.359 1.00 92.56 174 LYS A CA 1
ATOM 1390 C C . LYS A 1 174 ? -9.551 5.334 37.771 1.00 92.56 174 LYS A C 1
ATOM 1392 O O . LYS A 1 174 ? -8.596 4.661 38.129 1.00 92.56 174 LYS A O 1
ATOM 1397 N N . ASN A 1 175 ? -10.604 5.547 38.560 1.00 91.75 175 ASN A N 1
ATOM 1398 C CA . ASN A 1 175 ? -10.721 5.033 39.933 1.00 91.75 175 ASN A CA 1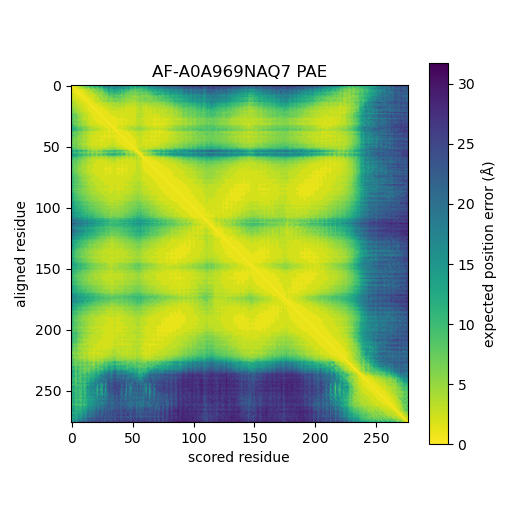
ATOM 1399 C C . ASN A 1 175 ? -11.703 3.857 40.039 1.00 91.75 175 ASN A C 1
ATOM 1401 O O . ASN A 1 175 ? -12.278 3.606 41.096 1.00 91.75 175 ASN A O 1
ATOM 1405 N N . THR A 1 176 ? -11.951 3.172 38.927 1.00 89.06 176 THR A N 1
ATOM 1406 C CA . THR A 1 176 ? -12.869 2.036 38.858 1.00 89.06 176 THR A CA 1
ATOM 1407 C C . THR A 1 176 ? -12.106 0.767 38.487 1.00 89.06 176 THR A C 1
ATOM 1409 O O . THR A 1 176 ? -11.054 0.854 37.852 1.00 89.06 176 THR A O 1
ATOM 1412 N N . PRO A 1 177 ? -12.655 -0.427 38.773 1.00 87.38 177 PRO A N 1
ATOM 1413 C CA . PRO A 1 177 ? -12.085 -1.684 38.280 1.00 87.38 177 PRO A CA 1
ATOM 1414 C C . PRO A 1 177 ? -11.970 -1.772 36.745 1.00 87.38 177 PRO A C 1
ATOM 1416 O O . PRO A 1 177 ? -11.322 -2.680 36.236 1.00 87.38 177 PRO A O 1
ATOM 1419 N N . PHE A 1 178 ? -12.589 -0.846 36.001 1.00 89.50 178 PHE A N 1
ATOM 1420 C CA . PHE A 1 178 ? -12.629 -0.815 34.536 1.00 89.50 178 PHE A CA 1
ATOM 1421 C C . PHE A 1 178 ? -11.681 0.217 33.919 1.00 89.50 178 PHE A C 1
ATOM 1423 O O . PHE A 1 178 ? -11.732 0.418 32.709 1.00 89.50 178 PHE A O 1
ATOM 1430 N N . ALA A 1 179 ? -10.820 0.862 34.717 1.00 91.62 179 ALA A N 1
ATOM 1431 C CA . ALA A 1 179 ? -9.911 1.920 34.266 1.00 91.62 179 ALA A CA 1
ATOM 1432 C C . ALA A 1 179 ? -9.056 1.526 33.050 1.00 91.62 179 ALA A C 1
ATOM 1434 O O . ALA A 1 179 ? -8.762 2.369 32.208 1.00 91.62 179 ALA A O 1
ATOM 1435 N N . GLN A 1 180 ? -8.693 0.245 32.932 1.00 93.12 180 GLN A N 1
ATOM 1436 C CA . GLN A 1 180 ? -7.794 -0.227 31.881 1.00 93.12 180 GLN A CA 1
ATOM 1437 C C . GLN A 1 180 ? -8.464 -0.384 30.508 1.00 93.12 180 GLN A C 1
ATOM 1439 O O . GLN A 1 180 ? -7.790 -0.270 29.487 1.00 93.12 180 GLN A O 1
ATOM 1444 N N . LEU A 1 181 ? -9.782 -0.609 30.455 1.00 90.19 181 LEU A N 1
ATOM 1445 C CA . LEU A 1 181 ? -10.504 -0.789 29.189 1.00 90.19 181 LEU A CA 1
ATOM 1446 C C . LEU A 1 181 ? -10.369 0.426 28.249 1.00 90.19 181 LEU A C 1
ATOM 1448 O O . LEU A 1 181 ? -9.947 0.244 27.105 1.00 90.19 181 LEU A O 1
ATOM 1452 N N . PRO A 1 182 ? -10.664 1.667 28.687 1.00 91.88 182 PRO A N 1
ATOM 1453 C CA . PRO A 1 182 ? -10.507 2.831 27.823 1.00 91.88 182 PRO A CA 1
ATOM 1454 C C . PRO A 1 182 ? -9.043 3.179 27.530 1.00 91.88 182 PRO A C 1
ATOM 1456 O O . PRO A 1 182 ? -8.780 3.777 26.491 1.00 91.88 182 PRO A O 1
ATOM 1459 N N . VAL A 1 183 ? -8.088 2.785 28.386 1.00 94.81 183 VAL A N 1
ATOM 1460 C CA . VAL A 1 183 ? -6.647 2.972 28.126 1.00 94.81 183 VAL A CA 1
ATOM 1461 C C . VAL A 1 183 ? -6.214 2.133 26.926 1.00 94.81 183 VAL A C 1
ATOM 1463 O O . VAL A 1 183 ? -5.650 2.672 25.977 1.00 94.81 183 VAL A O 1
ATOM 1466 N N . ILE A 1 184 ? -6.560 0.843 26.915 1.00 93.44 184 ILE A N 1
ATOM 1467 C CA . ILE A 1 184 ? -6.233 -0.061 25.801 1.00 93.44 184 ILE A CA 1
ATOM 1468 C C . ILE A 1 184 ? -6.906 0.406 24.502 1.00 93.44 184 ILE A C 1
ATOM 1470 O O . ILE A 1 184 ? -6.275 0.431 23.442 1.00 93.44 184 ILE A O 1
ATOM 1474 N N . ALA A 1 185 ? -8.176 0.819 24.576 1.00 93.44 185 ALA A N 1
ATOM 1475 C CA . ALA A 1 185 ? -8.893 1.350 23.418 1.00 93.44 185 ALA A CA 1
ATOM 1476 C C . ALA A 1 185 ? -8.241 2.639 22.883 1.00 93.44 185 ALA A C 1
ATOM 1478 O O . ALA A 1 185 ? -8.111 2.816 21.672 1.00 93.44 185 ALA A O 1
ATOM 1479 N N . LEU A 1 186 ? -7.799 3.533 23.773 1.00 96.31 186 LEU A N 1
ATOM 1480 C CA . LEU A 1 186 ? -7.106 4.767 23.407 1.00 96.31 186 LEU A CA 1
ATOM 1481 C C . LEU A 1 186 ? -5.787 4.487 22.678 1.00 96.31 186 LEU A C 1
ATOM 1483 O O . LEU A 1 186 ? -5.526 5.097 21.641 1.00 96.31 186 LEU A O 1
ATOM 1487 N N . GLU A 1 187 ? -4.967 3.581 23.206 1.00 97.75 187 GLU A N 1
ATOM 1488 C CA . GLU A 1 187 ? -3.691 3.187 22.597 1.00 97.75 187 GLU A CA 1
ATOM 1489 C C . GLU A 1 187 ? -3.903 2.544 21.224 1.00 97.75 187 GLU A C 1
ATOM 1491 O O . GLU A 1 187 ? -3.271 2.955 20.249 1.00 97.75 187 GLU A O 1
ATOM 1496 N N . SER A 1 188 ? -4.867 1.626 21.122 1.00 97.75 188 SER A N 1
ATOM 1497 C CA . SER A 1 188 ? -5.218 0.964 19.860 1.00 97.75 188 SER A CA 1
ATOM 1498 C C . SER A 1 188 ? -5.683 1.975 18.809 1.00 97.75 188 SER A C 1
ATOM 1500 O O . SER A 1 188 ? -5.177 1.981 17.689 1.00 97.75 188 SER A O 1
ATOM 1502 N N . ASN A 1 189 ? -6.575 2.903 19.172 1.00 98.12 189 ASN A N 1
ATOM 1503 C CA . ASN A 1 189 ? -7.061 3.935 18.252 1.00 98.12 189 ASN A CA 1
ATOM 1504 C C . ASN A 1 189 ? -5.942 4.878 17.780 1.00 98.12 189 ASN A C 1
ATOM 1506 O O . ASN A 1 189 ? -5.906 5.254 16.607 1.00 98.12 189 ASN A O 1
ATOM 1510 N N . LYS A 1 190 ? -5.012 5.251 18.671 1.00 98.62 190 LYS A N 1
ATOM 1511 C CA . LYS A 1 190 ? -3.839 6.063 18.308 1.00 98.62 190 LYS A CA 1
ATOM 1512 C C . LYS A 1 190 ? -2.935 5.328 17.324 1.00 98.62 190 LYS A C 1
ATOM 1514 O O . LYS A 1 190 ? -2.554 5.916 16.314 1.00 98.62 190 LYS A O 1
ATOM 1519 N N . ARG A 1 191 ? -2.641 4.052 17.589 1.00 98.62 191 ARG A N 1
ATOM 1520 C CA . ARG A 1 191 ? -1.807 3.231 16.709 1.00 98.62 191 ARG A CA 1
ATOM 1521 C C . ARG A 1 191 ? -2.454 3.036 15.340 1.00 98.62 191 ARG A C 1
ATOM 1523 O O . ARG A 1 191 ? -1.799 3.240 14.327 1.00 98.62 191 ARG A O 1
ATOM 1530 N N . ILE A 1 192 ? -3.756 2.751 15.291 1.00 98.75 192 ILE A N 1
ATOM 1531 C CA . ILE A 1 192 ? -4.498 2.647 14.026 1.00 98.75 192 ILE A CA 1
ATOM 1532 C C . ILE A 1 192 ? -4.443 3.967 13.241 1.00 98.75 192 ILE A C 1
ATOM 1534 O O . ILE A 1 192 ? -4.277 3.947 12.024 1.00 98.75 192 ILE A O 1
ATOM 1538 N N . LYS A 1 193 ? -4.544 5.124 13.910 1.00 98.75 193 LYS A N 1
ATOM 1539 C CA . LYS A 1 193 ? -4.425 6.434 13.247 1.00 98.75 193 LYS A CA 1
ATOM 1540 C C . LYS A 1 193 ? -3.041 6.662 12.646 1.00 98.75 193 LYS A C 1
ATOM 1542 O O . LYS A 1 193 ? -2.943 7.148 11.518 1.00 98.75 193 LYS A O 1
ATOM 1547 N N . GLU A 1 194 ? -1.990 6.324 13.383 1.00 98.75 194 GLU A N 1
ATOM 1548 C CA . GLU A 1 194 ? -0.613 6.386 12.890 1.00 98.75 194 GLU A CA 1
ATOM 1549 C C . GLU A 1 194 ? -0.442 5.502 11.646 1.00 98.75 194 GLU A C 1
ATOM 1551 O O . GLU A 1 194 ? -0.028 5.984 10.594 1.00 98.75 194 GLU A O 1
ATOM 1556 N N . LEU A 1 195 ? -0.871 4.241 11.736 1.00 98.75 195 LEU A N 1
ATOM 1557 C CA . LEU A 1 195 ? -0.836 3.272 10.642 1.00 98.75 195 LEU A CA 1
ATOM 1558 C C . LEU A 1 195 ? -1.604 3.755 9.407 1.00 98.75 195 LEU A C 1
ATOM 1560 O O . LEU A 1 195 ? -1.080 3.707 8.297 1.00 98.75 195 LEU A O 1
ATOM 1564 N N . ALA A 1 196 ? -2.815 4.286 9.587 1.00 98.62 196 ALA A N 1
ATOM 1565 C CA . ALA A 1 196 ? -3.604 4.849 8.495 1.00 98.62 196 ALA A CA 1
ATOM 1566 C C . ALA A 1 196 ? -2.918 6.053 7.840 1.00 98.62 196 ALA A C 1
ATOM 1568 O O . ALA A 1 196 ? -2.947 6.187 6.619 1.00 98.62 196 ALA A O 1
ATOM 1569 N N . THR A 1 197 ? -2.269 6.908 8.632 1.00 98.62 197 THR A N 1
ATOM 1570 C CA . THR A 1 197 ? -1.518 8.060 8.117 1.00 98.62 197 THR A CA 1
ATOM 1571 C C . THR A 1 197 ? -0.319 7.608 7.282 1.00 98.62 197 THR A C 1
ATOM 1573 O O . THR A 1 197 ? -0.115 8.125 6.184 1.00 98.62 197 THR A O 1
ATOM 1576 N N . ASN A 1 198 ? 0.422 6.601 7.754 1.00 98.50 198 ASN A N 1
ATOM 1577 C CA . ASN A 1 198 ? 1.543 6.018 7.015 1.00 98.50 198 ASN A CA 1
ATOM 1578 C C . ASN A 1 198 ? 1.069 5.350 5.719 1.00 98.50 198 ASN A C 1
ATOM 1580 O O . ASN A 1 198 ? 1.646 5.588 4.664 1.00 98.50 198 ASN A O 1
ATOM 1584 N N . PHE A 1 199 ? -0.037 4.603 5.762 1.00 98.44 199 PHE A N 1
ATOM 1585 C CA . PHE A 1 199 ? -0.644 4.013 4.568 1.00 98.44 199 PHE A CA 1
ATOM 1586 C C . PHE A 1 199 ? -1.024 5.084 3.534 1.00 98.44 199 PHE A C 1
ATOM 1588 O O . PHE A 1 199 ? -0.706 4.958 2.356 1.00 98.44 199 PHE A O 1
ATOM 1595 N N . ILE A 1 200 ? -1.652 6.186 3.964 1.00 98.19 200 ILE A N 1
ATOM 1596 C CA . ILE A 1 200 ? -1.990 7.317 3.083 1.00 98.19 200 ILE A CA 1
ATOM 1597 C C . ILE A 1 200 ? -0.729 7.916 2.446 1.00 98.19 200 ILE A C 1
ATOM 1599 O O . ILE A 1 200 ? -0.735 8.219 1.251 1.00 98.19 200 ILE A O 1
ATOM 1603 N N . ALA A 1 201 ? 0.341 8.110 3.220 1.00 98.06 201 ALA A N 1
ATOM 1604 C CA . ALA A 1 201 ? 1.609 8.617 2.701 1.00 98.06 201 ALA A CA 1
ATOM 1605 C C . ALA A 1 201 ? 2.192 7.669 1.639 1.00 98.06 201 ALA A C 1
ATOM 1607 O O . ALA A 1 201 ? 2.500 8.113 0.533 1.00 98.06 201 ALA A O 1
ATOM 1608 N N . ASN A 1 202 ? 2.209 6.369 1.929 1.00 98.12 202 ASN A N 1
ATOM 1609 C CA . ASN A 1 202 ? 2.672 5.318 1.028 1.00 98.12 202 ASN A CA 1
ATOM 1610 C C . ASN A 1 202 ? 1.884 5.281 -0.296 1.00 98.12 202 ASN A C 1
ATOM 1612 O O . ASN A 1 202 ? 2.474 5.167 -1.369 1.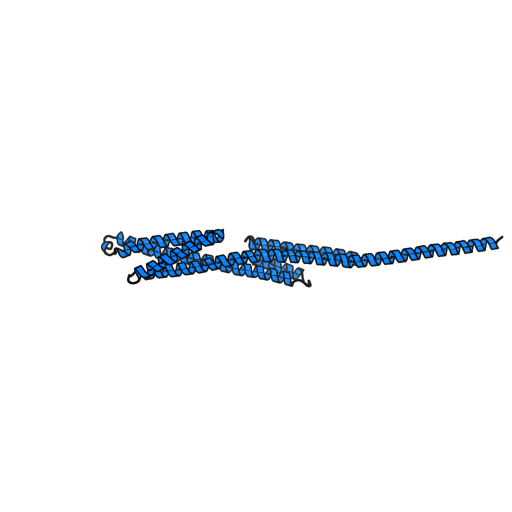00 98.12 202 ASN A O 1
ATOM 1616 N N . ILE A 1 203 ? 0.553 5.426 -0.264 1.00 96.00 203 ILE A N 1
ATOM 1617 C CA . ILE A 1 203 ? -0.260 5.497 -1.494 1.00 96.00 203 ILE A CA 1
ATOM 1618 C C . ILE A 1 203 ? 0.091 6.740 -2.330 1.00 96.00 203 ILE A C 1
ATOM 1620 O O . ILE A 1 203 ? 0.175 6.671 -3.555 1.00 96.00 203 ILE A O 1
ATOM 1624 N N . ASN A 1 204 ? 0.346 7.888 -1.699 1.00 95.38 204 ASN A N 1
ATOM 1625 C CA . ASN A 1 204 ? 0.779 9.074 -2.445 1.00 95.38 204 ASN A CA 1
ATOM 1626 C C . ASN A 1 204 ? 2.175 8.893 -3.060 1.00 95.38 204 ASN A C 1
ATOM 1628 O O . ASN A 1 204 ? 2.406 9.331 -4.187 1.00 95.38 204 ASN A O 1
ATOM 1632 N N . GLU A 1 205 ? 3.091 8.244 -2.343 1.00 96.44 205 GLU A N 1
ATOM 1633 C CA . GLU A 1 205 ? 4.442 7.967 -2.831 1.00 96.44 205 GLU A CA 1
ATOM 1634 C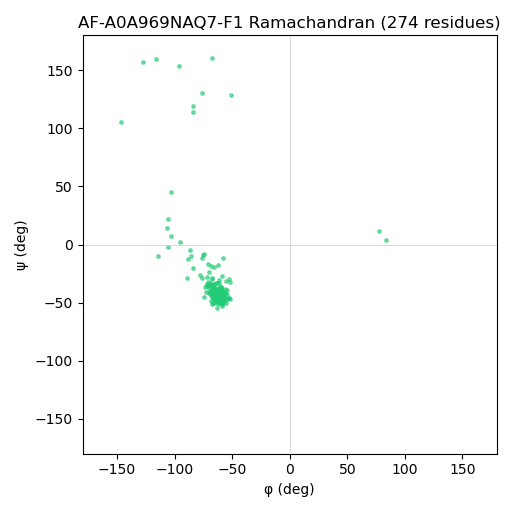 C . GLU A 1 205 ? 4.432 6.982 -4.007 1.00 96.44 205 GLU A C 1
ATOM 1636 O O . GLU A 1 205 ? 5.040 7.263 -5.038 1.00 96.44 205 GLU A O 1
ATOM 1641 N N . THR A 1 206 ? 3.658 5.896 -3.923 1.00 94.44 206 THR A N 1
ATOM 1642 C CA . THR A 1 206 ? 3.486 4.945 -5.041 1.00 94.44 206 THR A CA 1
ATOM 1643 C C . THR A 1 206 ? 2.878 5.606 -6.281 1.00 94.44 206 THR A C 1
ATOM 1645 O O . THR A 1 206 ? 3.329 5.351 -7.396 1.00 94.44 206 THR A O 1
ATOM 1648 N N . HIS A 1 207 ? 1.931 6.540 -6.122 1.00 93.06 207 HIS A N 1
ATOM 1649 C CA . HIS A 1 207 ? 1.434 7.351 -7.240 1.00 93.06 207 HIS A CA 1
ATOM 1650 C C . HIS A 1 207 ? 2.507 8.253 -7.873 1.00 93.06 207 HIS A C 1
ATOM 1652 O O . HIS A 1 207 ? 2.441 8.509 -9.081 1.00 93.06 207 HIS A O 1
ATOM 1658 N N . SER A 1 208 ? 3.463 8.767 -7.089 1.00 95.00 208 SER A N 1
ATOM 1659 C CA . SER A 1 208 ? 4.615 9.499 -7.636 1.00 95.00 208 SER A CA 1
ATOM 1660 C C . SER A 1 208 ? 5.511 8.551 -8.418 1.00 95.00 208 SER A C 1
ATOM 1662 O O . SER A 1 208 ? 5.740 8.791 -9.597 1.00 95.00 208 SER A O 1
ATOM 1664 N N . ILE A 1 209 ? 5.888 7.419 -7.817 1.00 93.88 209 ILE A N 1
ATOM 1665 C CA . ILE A 1 209 ? 6.723 6.391 -8.451 1.00 93.88 209 ILE A CA 1
ATOM 1666 C C . ILE A 1 209 ? 6.129 5.938 -9.791 1.00 93.88 209 ILE A C 1
ATOM 1668 O O . ILE A 1 209 ? 6.831 5.922 -10.795 1.00 93.88 209 ILE A O 1
ATOM 1672 N N . HIS A 1 210 ? 4.823 5.657 -9.862 1.00 87.62 210 HIS A N 1
ATOM 1673 C CA . HIS A 1 210 ? 4.158 5.298 -11.124 1.00 87.62 210 HIS A CA 1
ATOM 1674 C C . HIS A 1 210 ? 4.334 6.352 -12.221 1.00 87.62 210 HIS A C 1
ATOM 1676 O O . HIS A 1 210 ? 4.446 6.023 -13.405 1.00 87.62 210 HIS A O 1
ATOM 1682 N N . ARG A 1 211 ? 4.287 7.630 -11.844 1.00 92.38 211 ARG A N 1
ATOM 1683 C CA . ARG A 1 211 ? 4.442 8.747 -12.775 1.00 92.38 211 ARG A CA 1
ATOM 1684 C C . ARG A 1 211 ? 5.894 8.896 -13.203 1.00 92.38 211 ARG A C 1
ATOM 1686 O O . ARG A 1 211 ? 6.138 9.060 -14.393 1.00 92.38 211 ARG A O 1
ATOM 1693 N N . ASP A 1 212 ? 6.810 8.817 -12.249 1.00 91.00 212 ASP A N 1
ATOM 1694 C CA . ASP A 1 212 ? 8.241 8.990 -12.467 1.00 91.00 212 ASP A CA 1
ATOM 1695 C C . ASP A 1 212 ? 8.777 7.857 -13.348 1.00 91.00 212 ASP A C 1
ATOM 1697 O O . ASP A 1 212 ? 9.339 8.136 -14.401 1.00 91.00 212 ASP A O 1
ATOM 1701 N N . VAL A 1 213 ? 8.436 6.599 -13.047 1.00 88.00 213 VAL A N 1
ATOM 1702 C CA . VAL A 1 213 ? 8.751 5.434 -13.892 1.00 88.00 213 VAL A CA 1
ATOM 1703 C C . VAL A 1 213 ? 8.195 5.596 -15.306 1.00 88.00 213 VAL A C 1
ATOM 1705 O O . VAL A 1 213 ? 8.904 5.351 -16.279 1.00 88.00 213 VAL A O 1
ATOM 1708 N N . ARG A 1 214 ? 6.939 6.037 -15.460 1.00 85.50 214 ARG A N 1
ATOM 1709 C CA . ARG A 1 214 ? 6.346 6.254 -16.791 1.00 85.50 214 ARG A CA 1
ATOM 1710 C C . ARG A 1 214 ? 7.104 7.317 -17.588 1.00 85.50 214 ARG A C 1
ATOM 1712 O O . ARG A 1 214 ? 7.320 7.127 -18.785 1.00 85.50 214 ARG A O 1
ATOM 1719 N N . ASN A 1 215 ? 7.447 8.431 -16.948 1.00 88.12 215 ASN A N 1
ATOM 1720 C CA . ASN A 1 215 ? 8.156 9.532 -17.592 1.00 88.12 215 ASN A CA 1
ATOM 1721 C C . ASN A 1 215 ? 9.584 9.117 -17.951 1.00 88.12 215 ASN A C 1
ATOM 1723 O O . ASN A 1 215 ? 9.969 9.248 -19.106 1.00 88.12 215 ASN A O 1
ATOM 1727 N N . ASP A 1 216 ? 10.314 8.525 -17.007 1.00 87.62 216 ASP A N 1
ATOM 1728 C CA . ASP A 1 216 ? 11.691 8.074 -17.205 1.00 87.62 216 ASP A CA 1
ATOM 1729 C C . ASP A 1 216 ? 11.783 7.014 -18.314 1.00 87.62 216 ASP A C 1
ATOM 1731 O O . ASP A 1 216 ? 12.678 7.068 -19.154 1.00 87.62 216 ASP A O 1
ATOM 1735 N N . VAL A 1 217 ? 10.831 6.074 -18.380 1.00 83.38 217 VAL A N 1
ATOM 1736 C CA . VAL A 1 217 ? 10.744 5.107 -19.487 1.00 83.38 217 VAL A CA 1
ATOM 1737 C C . VAL A 1 217 ? 10.497 5.810 -20.822 1.00 83.38 217 VAL A C 1
ATOM 1739 O O . VAL A 1 217 ? 11.116 5.462 -21.828 1.00 83.38 217 VAL A O 1
ATOM 1742 N N . SER A 1 218 ? 9.572 6.774 -20.859 1.00 81.31 218 SER A N 1
ATOM 1743 C CA . SER A 1 218 ? 9.277 7.533 -22.076 1.00 81.31 218 SER A CA 1
ATOM 1744 C C . SER A 1 218 ? 10.514 8.289 -22.560 1.00 81.31 218 SER A C 1
ATOM 1746 O O . SER A 1 218 ? 10.848 8.216 -23.742 1.00 81.31 218 SER A O 1
ATOM 1748 N N . ASP A 1 219 ? 11.216 8.958 -21.649 1.00 86.44 219 ASP A N 1
ATOM 1749 C CA . ASP A 1 219 ? 12.439 9.704 -21.937 1.00 86.44 219 ASP A CA 1
ATOM 1750 C C . ASP A 1 219 ? 13.556 8.771 -22.413 1.00 86.44 219 ASP A C 1
ATOM 1752 O O . ASP A 1 219 ? 14.223 9.064 -23.404 1.00 86.44 219 ASP A O 1
ATOM 1756 N N . PHE A 1 220 ? 13.699 7.596 -21.798 1.00 83.75 220 PHE A N 1
ATOM 1757 C CA . PHE A 1 220 ? 14.666 6.590 -22.227 1.00 83.75 220 PHE A CA 1
ATOM 1758 C C . PHE A 1 220 ? 14.372 6.055 -23.640 1.00 83.75 220 PHE A C 1
ATOM 1760 O O . PHE A 1 220 ? 15.273 5.911 -24.466 1.00 83.75 220 PHE A O 1
ATOM 1767 N N . ILE A 1 221 ? 13.099 5.809 -23.973 1.00 81.19 221 ILE A N 1
ATOM 1768 C CA . ILE A 1 221 ? 12.698 5.417 -25.334 1.00 81.19 221 ILE A CA 1
ATOM 1769 C C . ILE A 1 221 ? 12.970 6.547 -26.338 1.00 81.19 221 ILE A C 1
ATOM 1771 O O . ILE A 1 221 ? 13.357 6.265 -27.475 1.00 81.19 221 ILE A O 1
ATOM 1775 N N . LEU A 1 222 ? 12.759 7.811 -25.962 1.00 83.31 222 LEU A N 1
ATOM 1776 C CA . LEU A 1 222 ? 13.088 8.955 -26.817 1.00 83.31 222 LEU A CA 1
ATOM 1777 C C . LEU A 1 222 ? 14.597 9.043 -27.066 1.00 83.31 222 LEU A C 1
ATOM 1779 O O . LEU A 1 222 ? 14.994 9.133 -28.223 1.00 83.31 222 LEU A O 1
ATOM 1783 N N . GLN A 1 223 ? 15.424 8.886 -26.030 1.00 83.06 223 GLN A N 1
ATOM 1784 C CA . GLN A 1 223 ? 16.885 8.842 -26.163 1.00 83.06 223 GLN A CA 1
ATOM 1785 C C . GLN A 1 223 ? 17.348 7.717 -27.100 1.00 83.06 223 GLN A C 1
ATOM 1787 O O . GLN A 1 223 ? 18.142 7.963 -28.002 1.00 83.06 223 GLN A O 1
ATOM 1792 N N . LEU A 1 224 ? 16.787 6.507 -26.974 1.00 79.88 224 LEU A N 1
ATOM 1793 C CA . LEU A 1 224 ? 17.091 5.401 -27.893 1.00 79.88 224 LEU A CA 1
ATOM 1794 C C . LEU A 1 224 ? 16.743 5.731 -29.353 1.00 79.88 224 LEU A C 1
ATOM 1796 O O . LEU A 1 224 ? 17.445 5.306 -30.273 1.00 79.88 224 LEU A O 1
ATOM 1800 N N . ASN A 1 225 ? 15.651 6.465 -29.585 1.00 78.75 225 ASN A N 1
ATOM 1801 C CA . ASN A 1 225 ? 15.273 6.900 -30.928 1.00 78.75 225 ASN A CA 1
ATOM 1802 C C . ASN A 1 225 ? 16.190 8.010 -31.451 1.00 78.75 225 ASN A C 1
ATOM 1804 O O . ASN A 1 225 ? 16.573 7.962 -32.620 1.00 78.75 225 ASN A O 1
ATOM 1808 N N . ASP A 1 226 ? 16.559 8.973 -30.610 1.00 82.56 226 ASP A N 1
ATOM 1809 C CA . ASP A 1 226 ? 17.448 10.073 -30.981 1.00 82.56 226 ASP A CA 1
ATOM 1810 C C . ASP A 1 226 ? 18.858 9.562 -31.303 1.00 82.56 226 ASP A C 1
ATOM 1812 O O . ASP A 1 226 ? 19.398 9.909 -32.355 1.00 82.56 226 ASP A O 1
ATOM 1816 N N . ASP A 1 227 ? 19.405 8.644 -30.499 1.00 75.06 227 ASP A N 1
ATOM 1817 C CA . ASP A 1 227 ? 20.676 7.957 -30.775 1.00 75.06 227 ASP A CA 1
ATOM 1818 C C . ASP A 1 227 ? 20.638 7.231 -32.131 1.00 75.06 227 ASP A C 1
ATOM 1820 O O . ASP A 1 227 ? 21.592 7.268 -32.917 1.00 75.06 227 ASP A O 1
ATOM 1824 N N . ASN A 1 228 ? 19.505 6.594 -32.446 1.00 73.88 228 ASN A N 1
ATOM 1825 C CA . ASN A 1 228 ? 19.300 5.925 -33.727 1.00 73.88 228 ASN A CA 1
ATOM 1826 C C . ASN A 1 228 ? 19.263 6.926 -34.893 1.00 73.88 228 ASN A C 1
ATOM 1828 O O . ASN A 1 228 ? 19.920 6.714 -35.914 1.00 73.88 228 ASN A O 1
ATOM 1832 N N . ILE A 1 229 ? 18.522 8.030 -34.751 1.00 73.81 229 ILE A N 1
ATOM 1833 C CA . ILE A 1 229 ? 18.423 9.085 -35.770 1.00 73.81 229 ILE A CA 1
ATOM 1834 C C . ILE A 1 229 ? 19.781 9.755 -35.988 1.00 73.81 229 ILE A C 1
ATOM 1836 O O . ILE A 1 229 ? 20.159 9.998 -37.139 1.00 73.81 229 ILE A O 1
ATOM 1840 N N . GLN A 1 230 ? 20.528 10.026 -34.919 1.00 74.94 230 GLN A N 1
ATOM 1841 C CA . GLN A 1 230 ? 21.855 10.624 -34.988 1.00 74.94 230 GLN A CA 1
ATOM 1842 C C . GLN A 1 230 ? 22.831 9.686 -35.707 1.00 74.94 230 GLN A C 1
ATOM 1844 O O . GLN A 1 230 ? 23.458 10.094 -36.683 1.00 74.94 230 GLN A O 1
ATOM 1849 N N . SER A 1 231 ? 22.855 8.399 -35.342 1.00 70.38 231 SER A N 1
ATOM 1850 C CA . SER A 1 231 ? 23.648 7.375 -36.038 1.00 70.38 231 SER A CA 1
ATOM 1851 C C . SER A 1 231 ? 23.290 7.273 -37.529 1.00 70.38 231 SER A C 1
ATOM 1853 O O . SER A 1 231 ? 24.174 7.238 -38.390 1.00 70.38 231 SER A O 1
ATOM 1855 N N . ILE A 1 232 ? 22.000 7.298 -37.884 1.00 68.88 232 ILE A N 1
ATOM 1856 C CA . ILE A 1 232 ? 21.555 7.325 -39.288 1.00 68.88 232 ILE A CA 1
ATOM 1857 C C . ILE A 1 232 ? 22.035 8.599 -39.993 1.00 68.88 232 ILE A C 1
ATOM 1859 O O . ILE A 1 232 ? 22.488 8.536 -41.139 1.00 68.88 232 ILE A O 1
ATOM 1863 N N . THR A 1 233 ? 21.937 9.755 -39.339 1.00 70.44 233 THR A N 1
ATOM 1864 C CA . THR A 1 233 ? 22.306 11.061 -39.903 1.00 70.44 233 THR A CA 1
ATOM 1865 C C . THR A 1 233 ? 23.807 11.156 -40.152 1.00 70.44 233 THR A C 1
ATOM 1867 O O . THR A 1 233 ? 24.218 11.517 -41.261 1.00 70.44 233 THR A O 1
ATOM 1870 N N . ASP A 1 234 ? 24.624 10.746 -39.185 1.00 70.62 234 ASP A N 1
ATOM 1871 C CA . ASP A 1 234 ? 26.082 10.733 -39.292 1.00 70.62 234 ASP A CA 1
ATOM 1872 C C . ASP A 1 234 ? 26.538 9.780 -40.400 1.00 70.62 234 ASP A C 1
ATOM 1874 O O . ASP A 1 234 ? 27.332 10.154 -41.271 1.00 70.62 234 ASP A O 1
ATOM 1878 N N . ASN A 1 235 ? 25.941 8.590 -40.484 1.00 65.81 235 ASN A N 1
ATOM 1879 C CA . ASN A 1 235 ? 26.248 7.646 -41.554 1.00 65.81 235 ASN A CA 1
ATOM 1880 C C . ASN A 1 235 ? 25.741 8.109 -42.935 1.00 65.81 235 ASN A C 1
ATOM 1882 O O . ASN A 1 235 ? 26.406 7.883 -43.955 1.00 65.81 235 ASN A O 1
ATOM 1886 N N . ASN A 1 236 ? 24.607 8.812 -43.000 1.00 69.12 236 ASN A N 1
ATOM 1887 C CA . ASN A 1 236 ? 24.100 9.414 -44.236 1.00 69.12 236 ASN A CA 1
ATOM 1888 C C . ASN A 1 236 ? 24.955 10.594 -44.709 1.00 69.12 236 ASN A C 1
ATOM 1890 O O . ASN A 1 236 ? 25.131 10.776 -45.917 1.00 69.12 236 ASN A O 1
ATOM 1894 N N . SER A 1 237 ? 25.519 11.385 -43.795 1.00 67.31 237 SER A N 1
ATOM 1895 C CA . SER A 1 237 ? 26.453 12.464 -44.140 1.00 67.31 237 SER A CA 1
ATOM 1896 C C . SER A 1 237 ? 27.718 11.910 -44.816 1.00 67.31 237 SER A C 1
ATOM 1898 O O . SER A 1 237 ? 28.173 12.431 -45.844 1.00 67.31 237 SER A O 1
ATOM 1900 N N . ALA A 1 238 ? 28.215 10.766 -44.333 1.00 66.94 238 ALA A N 1
ATOM 1901 C CA . ALA A 1 238 ? 29.318 10.050 -44.956 1.00 66.94 238 ALA A CA 1
ATOM 1902 C C . ALA A 1 238 ? 28.941 9.539 -46.358 1.00 66.94 238 ALA A C 1
ATOM 1904 O O . ALA A 1 238 ? 29.714 9.711 -47.300 1.00 66.94 238 ALA A O 1
ATOM 1905 N N . LEU A 1 239 ? 27.743 8.964 -46.534 1.00 63.41 239 LEU A N 1
ATOM 1906 C CA . LEU A 1 239 ? 27.241 8.533 -47.848 1.00 63.41 239 LEU A CA 1
ATOM 1907 C C . LEU A 1 239 ? 27.128 9.694 -48.840 1.00 63.41 239 LEU A C 1
ATOM 1909 O O . LEU A 1 239 ? 27.610 9.569 -49.966 1.00 63.41 239 LEU A O 1
ATOM 1913 N N . LYS A 1 240 ? 26.559 10.831 -48.419 1.00 69.56 240 LYS A N 1
ATOM 1914 C CA . LYS A 1 240 ? 26.492 12.050 -49.242 1.00 69.56 240 LYS A CA 1
ATOM 1915 C C . LYS A 1 240 ? 27.882 12.486 -49.700 1.00 69.56 240 LYS A C 1
ATOM 1917 O O . LYS A 1 240 ? 28.060 12.798 -50.871 1.00 69.56 240 LYS A O 1
ATOM 1922 N N . THR A 1 241 ? 28.876 12.434 -48.816 1.00 73.25 241 THR A N 1
ATOM 1923 C CA . THR A 1 241 ? 30.266 12.777 -49.150 1.00 73.25 241 THR A CA 1
ATOM 1924 C C . THR A 1 241 ? 30.848 11.841 -50.216 1.00 73.25 241 THR A C 1
ATOM 1926 O O . THR A 1 241 ? 31.428 12.315 -51.192 1.00 73.25 241 THR A O 1
ATOM 1929 N N . TYR A 1 242 ? 30.645 10.523 -50.101 1.00 73.31 242 TYR A N 1
ATOM 1930 C CA . TYR A 1 242 ? 31.113 9.575 -51.122 1.00 73.31 242 TYR A CA 1
ATOM 1931 C C . TYR A 1 242 ? 30.401 9.740 -52.466 1.00 73.31 242 TYR A C 1
ATOM 1933 O O . TYR A 1 242 ? 31.060 9.670 -53.500 1.00 73.31 242 TYR A O 1
ATOM 1941 N N . ILE A 1 243 ? 29.082 9.971 -52.464 1.00 71.00 243 ILE A N 1
ATOM 1942 C CA . ILE A 1 243 ? 28.317 10.230 -53.693 1.00 71.00 243 ILE A CA 1
ATOM 1943 C C . ILE A 1 243 ? 28.841 11.499 -54.370 1.00 71.00 243 ILE A C 1
ATOM 1945 O O . ILE A 1 243 ? 29.100 11.480 -55.570 1.00 71.00 243 ILE A O 1
ATOM 1949 N N . SER A 1 244 ? 29.080 12.567 -53.607 1.00 69.81 244 SER A N 1
ATOM 1950 C CA . SER A 1 244 ? 29.662 13.807 -54.127 1.00 69.81 244 SER A CA 1
ATOM 1951 C C . SER A 1 244 ? 31.052 13.590 -54.734 1.00 69.81 244 SER A C 1
ATOM 1953 O O . SER A 1 244 ? 31.302 14.051 -55.845 1.00 69.81 244 SER A O 1
ATOM 1955 N N . ILE A 1 245 ? 31.941 12.840 -54.071 1.00 74.25 245 ILE A N 1
ATOM 1956 C CA . ILE A 1 245 ? 33.271 12.504 -54.616 1.00 74.25 245 ILE A CA 1
ATOM 1957 C C . ILE A 1 245 ? 33.144 11.692 -55.913 1.00 74.25 245 ILE A C 1
ATOM 1959 O O . ILE A 1 245 ? 33.833 11.976 -56.892 1.00 74.25 245 ILE A O 1
ATOM 1963 N N . LEU A 1 246 ? 32.248 10.703 -55.948 1.00 72.75 246 LEU A N 1
ATOM 1964 C CA . LEU A 1 246 ? 32.039 9.851 -57.119 1.00 72.75 246 LEU A CA 1
ATOM 1965 C C . LEU A 1 246 ? 31.488 10.653 -58.308 1.00 72.75 246 LEU A C 1
ATOM 1967 O O . LEU A 1 246 ? 31.955 10.473 -59.432 1.00 72.75 246 LEU A O 1
ATOM 1971 N N . LEU A 1 247 ? 30.564 11.587 -58.062 1.00 71.56 247 LEU A N 1
ATOM 1972 C CA . LEU A 1 247 ? 30.067 12.520 -59.076 1.00 71.56 247 LEU A CA 1
ATOM 1973 C C . LEU A 1 247 ? 31.182 13.423 -59.618 1.00 71.56 247 LEU A C 1
ATOM 1975 O O . LEU A 1 247 ? 31.278 13.596 -60.830 1.00 71.56 247 LEU A O 1
ATOM 1979 N N . VAL A 1 248 ? 32.065 13.944 -58.758 1.00 77.50 248 VAL A N 1
ATOM 1980 C CA . VAL A 1 248 ? 33.228 14.741 -59.192 1.00 77.50 248 VAL A CA 1
ATOM 1981 C C . VAL A 1 248 ? 34.166 13.917 -60.080 1.00 77.50 248 VAL A C 1
ATOM 1983 O O . VAL A 1 248 ? 34.583 14.394 -61.134 1.00 77.50 248 VAL A O 1
ATOM 1986 N N . ILE A 1 249 ? 34.454 12.665 -59.710 1.00 79.75 249 ILE A N 1
ATOM 1987 C CA . ILE A 1 249 ? 35.282 11.758 -60.523 1.00 79.75 249 ILE A CA 1
ATOM 1988 C C . ILE A 1 249 ? 34.630 11.493 -61.888 1.00 79.75 249 ILE A C 1
ATOM 1990 O O . ILE A 1 249 ? 35.317 11.551 -62.907 1.00 79.75 249 ILE A O 1
ATOM 1994 N N . LEU A 1 250 ? 33.315 11.245 -61.929 1.00 71.12 250 LEU A N 1
ATOM 1995 C CA . LEU A 1 250 ? 32.572 11.046 -63.180 1.00 71.12 250 LEU A CA 1
ATOM 1996 C C . LEU A 1 250 ? 32.629 12.281 -64.084 1.00 71.12 250 LEU A C 1
ATOM 1998 O O . LEU A 1 250 ? 32.853 12.147 -65.288 1.00 71.12 250 LEU A O 1
ATOM 2002 N N . ILE A 1 251 ? 32.480 13.477 -63.511 1.00 77.38 251 ILE A N 1
ATOM 2003 C CA . ILE A 1 251 ? 32.611 14.735 -64.252 1.00 77.38 251 ILE A CA 1
ATOM 2004 C C . ILE A 1 251 ? 34.021 14.849 -64.845 1.00 77.38 251 ILE A C 1
ATOM 2006 O O . ILE A 1 251 ? 34.153 15.072 -66.048 1.00 77.38 251 ILE A O 1
ATOM 2010 N N . ILE A 1 252 ? 35.075 14.616 -64.057 1.00 80.88 252 ILE A N 1
ATOM 2011 C CA . ILE A 1 252 ? 36.466 14.674 -64.539 1.00 80.88 252 ILE A CA 1
ATOM 2012 C C . ILE A 1 252 ? 36.710 13.652 -65.660 1.00 80.88 252 ILE A C 1
ATOM 2014 O O . ILE A 1 252 ? 37.270 14.003 -66.699 1.00 80.88 252 ILE A O 1
ATOM 2018 N N . ALA A 1 253 ? 36.253 12.410 -65.489 1.00 76.31 253 ALA A N 1
ATOM 2019 C CA . ALA A 1 253 ? 36.384 11.362 -66.499 1.00 76.31 253 ALA A CA 1
ATOM 2020 C C . ALA A 1 253 ? 35.651 11.723 -67.802 1.00 76.31 253 ALA A C 1
ATOM 2022 O O . ALA A 1 253 ? 36.179 11.499 -68.890 1.00 76.31 253 ALA A O 1
ATOM 202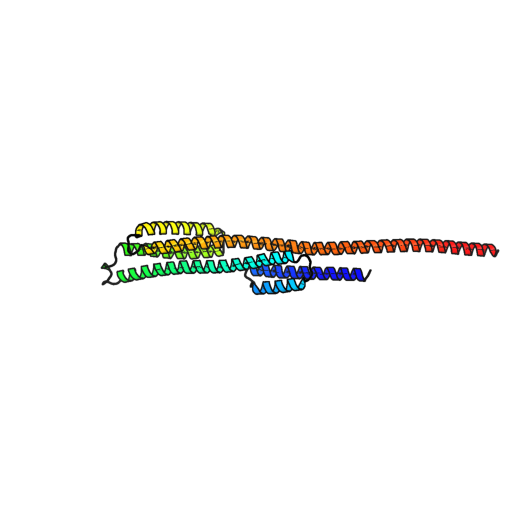3 N N . SER A 1 254 ? 34.464 12.332 -67.702 1.00 68.44 254 SER A N 1
ATOM 2024 C CA . SER A 1 254 ? 33.699 12.787 -68.867 1.00 68.44 254 SER A CA 1
ATOM 2025 C C . SER A 1 254 ? 34.424 13.896 -69.639 1.00 68.44 254 SER A C 1
ATOM 2027 O O . SER A 1 254 ? 34.546 13.815 -70.861 1.00 68.44 254 SER A O 1
ATOM 2029 N N . VAL A 1 255 ? 34.999 14.880 -68.937 1.00 81.31 255 VAL A N 1
ATOM 2030 C CA . VAL A 1 255 ? 35.800 15.955 -69.544 1.00 81.31 255 VAL A CA 1
ATOM 2031 C C . VAL A 1 255 ? 37.049 15.383 -70.213 1.00 81.31 255 VAL A C 1
ATOM 2033 O O . VAL A 1 255 ? 37.376 15.758 -71.340 1.00 81.31 255 VAL A O 1
ATOM 2036 N N . PHE A 1 256 ? 37.718 14.432 -69.559 1.00 80.62 256 PHE A N 1
ATOM 2037 C CA . PHE A 1 256 ? 38.885 13.754 -70.113 1.00 80.62 256 PHE A CA 1
ATOM 2038 C C . PHE A 1 256 ? 38.549 12.984 -71.397 1.00 80.62 256 PHE A C 1
ATOM 2040 O O . PHE A 1 256 ? 39.256 13.115 -72.395 1.00 80.62 256 PHE A O 1
ATOM 2047 N N . LEU A 1 257 ? 37.436 12.244 -71.420 1.00 78.12 257 LEU A N 1
ATOM 2048 C CA . LEU A 1 257 ? 36.958 11.548 -72.619 1.00 78.12 257 LEU A CA 1
ATOM 2049 C C . LEU A 1 257 ? 36.677 12.514 -73.774 1.00 78.12 257 LEU A C 1
ATOM 2051 O O . LEU A 1 257 ? 37.035 12.225 -74.916 1.00 78.12 257 LEU A O 1
ATOM 2055 N N . VAL A 1 258 ? 36.072 13.670 -73.494 1.00 82.81 258 VAL A N 1
ATOM 2056 C CA . VAL A 1 258 ? 35.858 14.713 -74.507 1.00 82.81 258 VAL A CA 1
ATOM 2057 C C . VAL A 1 258 ? 37.200 15.235 -75.038 1.00 82.81 258 VAL A C 1
ATOM 2059 O O . VAL A 1 258 ? 37.380 15.310 -76.253 1.00 82.81 258 VAL A O 1
ATOM 2062 N N . MET A 1 259 ? 38.177 15.519 -74.169 1.00 68.69 259 MET A N 1
ATOM 2063 C CA . MET A 1 259 ? 39.514 15.974 -74.586 1.00 68.69 259 MET A CA 1
ATOM 2064 C C . MET A 1 259 ? 40.264 14.945 -75.443 1.00 68.69 259 MET A C 1
ATOM 2066 O O . MET A 1 259 ? 40.877 15.307 -76.454 1.00 68.69 259 MET A O 1
ATOM 2070 N N . VAL A 1 260 ? 40.210 13.664 -75.067 1.00 79.94 260 VAL A N 1
ATOM 2071 C CA . VAL A 1 260 ? 40.816 12.571 -75.841 1.00 79.94 260 VAL A CA 1
ATOM 2072 C C . VAL A 1 260 ? 40.162 12.474 -77.216 1.00 79.94 260 VAL A C 1
ATOM 2074 O O . VAL A 1 260 ? 40.872 12.455 -78.219 1.00 79.94 260 VAL A O 1
ATOM 2077 N N . ASN A 1 261 ? 38.827 12.500 -77.286 1.00 78.50 261 ASN A N 1
ATOM 2078 C CA . ASN A 1 261 ? 38.103 12.466 -78.558 1.00 78.50 261 ASN A CA 1
ATOM 2079 C C . ASN A 1 261 ? 38.459 13.651 -79.466 1.00 78.50 261 ASN A C 1
ATOM 2081 O O . ASN A 1 261 ? 38.667 13.459 -80.663 1.00 78.50 261 ASN A O 1
ATOM 2085 N N . ILE A 1 262 ? 38.600 14.861 -78.914 1.00 76.75 262 ILE A N 1
ATOM 2086 C CA . ILE A 1 262 ? 39.037 16.038 -79.682 1.00 76.75 262 ILE A CA 1
ATOM 2087 C C . ILE A 1 262 ? 40.462 15.841 -80.216 1.00 76.75 262 ILE A C 1
ATOM 2089 O O . ILE A 1 262 ? 40.741 16.158 -81.370 1.00 76.75 262 ILE A O 1
ATOM 2093 N N . THR A 1 263 ? 41.366 15.290 -79.406 1.00 77.31 263 THR A N 1
ATOM 2094 C CA . THR A 1 263 ? 42.771 15.094 -79.797 1.00 77.31 263 THR A CA 1
ATOM 2095 C C . THR A 1 263 ? 42.914 14.017 -80.872 1.00 77.31 263 THR A C 1
ATOM 2097 O O . THR A 1 263 ? 43.644 14.223 -81.841 1.00 77.31 263 THR A O 1
ATOM 2100 N N . VAL A 1 264 ? 42.183 12.906 -80.747 1.00 82.69 264 VAL A N 1
ATOM 2101 C CA . VAL A 1 264 ? 42.126 11.842 -81.762 1.00 82.69 264 VAL A CA 1
ATOM 2102 C C . VAL A 1 264 ? 41.479 12.350 -83.054 1.00 82.69 264 VAL A C 1
ATOM 2104 O O . VAL A 1 264 ? 42.005 12.120 -84.138 1.00 82.69 264 VAL A O 1
ATOM 2107 N N . SER A 1 265 ? 40.383 13.106 -82.965 1.00 77.62 265 SER A N 1
ATOM 2108 C CA . SER A 1 265 ? 39.749 13.722 -84.139 1.00 77.62 265 SER A CA 1
ATOM 2109 C C . SER A 1 265 ? 40.708 14.674 -84.869 1.00 77.62 265 SER A C 1
ATOM 2111 O O . SER A 1 265 ? 40.870 14.611 -86.092 1.00 77.62 265 SER A O 1
ATOM 2113 N N . ASN A 1 266 ? 41.438 15.501 -84.114 1.00 74.62 266 ASN A N 1
ATOM 2114 C CA . ASN A 1 266 ? 42.439 16.411 -84.665 1.00 74.62 266 ASN A CA 1
ATOM 2115 C C . ASN A 1 266 ? 43.639 15.675 -85.281 1.00 74.62 266 ASN A C 1
ATOM 2117 O O . ASN A 1 266 ? 44.175 16.139 -86.288 1.00 74.62 266 ASN A O 1
ATOM 2121 N N . SER A 1 267 ? 44.081 14.550 -84.709 1.00 75.31 267 SER A N 1
ATOM 2122 C CA . SER A 1 267 ? 45.198 13.775 -85.265 1.00 75.31 267 SER A CA 1
ATOM 2123 C C . SER A 1 267 ? 44.814 13.075 -86.569 1.00 75.31 267 SER A C 1
ATOM 2125 O O . SER A 1 267 ? 45.577 13.147 -87.531 1.00 75.31 267 SER A O 1
ATOM 2127 N N . ILE A 1 268 ? 43.611 12.495 -86.648 1.00 79.75 268 ILE A N 1
ATOM 2128 C CA . ILE A 1 268 ? 43.076 11.882 -87.874 1.00 79.75 268 ILE A CA 1
ATOM 2129 C C . ILE A 1 268 ? 42.907 12.939 -88.969 1.00 79.75 268 ILE A C 1
ATOM 2131 O O . ILE A 1 268 ? 43.336 12.725 -90.100 1.00 79.75 268 ILE A O 1
ATOM 2135 N N . THR A 1 269 ? 42.356 14.108 -88.631 1.00 77.06 269 THR A N 1
ATOM 2136 C CA . THR A 1 269 ? 42.175 15.208 -89.594 1.00 77.06 269 THR A CA 1
ATOM 2137 C C . THR A 1 269 ? 43.517 15.688 -90.158 1.00 77.06 269 THR A C 1
ATOM 2139 O O . THR A 1 269 ? 43.647 15.886 -91.365 1.00 77.06 269 THR A O 1
ATOM 2142 N N . LYS A 1 270 ? 44.550 15.821 -89.313 1.00 70.94 270 LYS A N 1
ATOM 2143 C CA . LYS A 1 270 ? 45.906 16.178 -89.765 1.00 70.94 270 LYS A CA 1
ATOM 2144 C C . LYS A 1 270 ? 46.551 15.089 -90.624 1.00 70.94 270 LYS A C 1
ATOM 2146 O O . LYS A 1 270 ? 47.203 15.425 -91.605 1.00 70.94 270 LYS A O 1
ATOM 2151 N N . ALA A 1 271 ? 46.367 13.815 -90.275 1.00 69.62 271 ALA A N 1
ATOM 2152 C CA . ALA A 1 271 ? 46.882 12.694 -91.058 1.00 69.62 271 ALA A CA 1
ATOM 2153 C C . ALA A 1 271 ? 46.222 12.616 -92.446 1.00 69.62 271 ALA A C 1
ATOM 2155 O O . ALA A 1 271 ? 46.911 12.410 -93.439 1.00 69.62 271 ALA A O 1
ATOM 2156 N N . PHE A 1 272 ? 44.911 12.857 -92.526 1.00 71.62 272 PHE A N 1
ATOM 2157 C CA . PHE A 1 272 ? 44.171 12.901 -93.787 1.00 71.62 272 PHE A CA 1
ATOM 2158 C C . PHE A 1 272 ? 44.626 14.061 -94.689 1.00 71.62 272 PHE A C 1
ATOM 2160 O O . PHE A 1 272 ? 44.864 13.859 -95.877 1.00 71.62 272 PHE A O 1
ATOM 2167 N N . LEU A 1 273 ? 44.833 15.254 -94.121 1.00 64.12 273 LEU A N 1
ATOM 2168 C CA . LEU A 1 273 ? 45.324 16.431 -94.853 1.00 64.12 273 LEU A CA 1
ATOM 2169 C C . LEU A 1 273 ? 46.781 16.313 -95.337 1.00 64.12 273 LEU A C 1
ATOM 2171 O O . LEU A 1 273 ? 47.169 17.066 -96.216 1.00 64.12 273 LEU A O 1
ATOM 2175 N N . TRP A 1 274 ? 47.583 15.404 -94.775 1.00 60.72 274 TRP A N 1
ATOM 2176 C CA . TRP A 1 274 ? 48.941 15.096 -95.256 1.00 60.72 274 TRP A CA 1
ATOM 2177 C C . TRP A 1 274 ? 48.974 14.004 -96.336 1.00 60.72 274 TRP A C 1
ATOM 2179 O O . TRP A 1 274 ? 50.013 13.786 -96.954 1.00 60.72 274 TRP A O 1
ATOM 2189 N N . SER A 1 275 ? 47.862 13.291 -96.540 1.00 55.66 275 SER A N 1
ATOM 2190 C CA . SER A 1 275 ? 47.729 12.221 -97.541 1.00 55.66 275 SER A CA 1
ATOM 2191 C C . SER A 1 275 ? 47.129 12.676 -98.881 1.00 55.66 275 SER A C 1
ATOM 2193 O O . SER A 1 275 ? 46.951 11.847 -99.771 1.00 55.66 275 SER A O 1
ATOM 2195 N N . TYR A 1 276 ? 46.847 13.975 -99.016 1.00 47.84 276 TYR A N 1
ATOM 2196 C CA . TYR A 1 276 ? 46.417 14.673 -100.234 1.00 47.84 276 TYR A CA 1
ATOM 2197 C C . TYR A 1 276 ? 47.403 15.796 -100.557 1.00 47.84 276 TYR A C 1
ATOM 2199 O O . TYR A 1 276 ? 47.610 16.050 -101.763 1.00 47.84 276 TYR A O 1
#